Protein AF-A0A7J9WXC5-F1 (afdb_monomer)

Nearest PDB structures (foldseek):
  3pp9-assembly1_A-2  TM=7.646E-01  e=4.509E+00  Bacillus anthracis str. Ames
  6r76-assembly1_B  TM=5.449E-01  e=4.269E+00  Thermococcus litoralis DSM 5473
  6r76-assembly2_D  TM=5.448E-01  e=4.269E+00  Thermococcus litoralis DSM 5473
  6uyg-assembly1_A  TM=2.222E-01  e=4.546E-01  Homo sapiens

Structure (mmCIF, N/CA/C/O backbone):
data_AF-A0A7J9WXC5-F1
#
_entry.id   AF-A0A7J9WXC5-F1
#
loop_
_atom_site.group_PDB
_atom_site.id
_atom_site.type_symbol
_atom_site.label_atom_id
_atom_site.label_alt_id
_atom_site.label_comp_id
_atom_site.label_asym_id
_atom_site.label_entity_id
_atom_site.label_seq_id
_atom_site.pdbx_PDB_ins_code
_atom_site.Cartn_x
_atom_site.Cartn_y
_atom_site.Cartn_z
_atom_site.occupancy
_atom_site.B_iso_or_equiv
_atom_site.auth_seq_id
_atom_site.auth_comp_id
_atom_site.auth_asym_id
_atom_site.auth_atom_id
_atom_site.pdbx_PDB_model_num
ATOM 1 N N . MET A 1 1 ? -84.359 -23.815 37.872 1.00 44.78 1 MET A N 1
ATOM 2 C CA . MET A 1 1 ? -83.655 -24.883 37.128 1.00 44.78 1 MET A CA 1
ATOM 3 C C . MET A 1 1 ? -82.267 -24.373 36.779 1.00 44.78 1 MET A C 1
ATOM 5 O O . MET A 1 1 ? -82.143 -23.225 36.381 1.00 44.78 1 MET A O 1
ATOM 9 N N . ARG A 1 2 ? -81.247 -25.189 37.061 1.00 51.38 2 ARG A N 1
ATOM 10 C CA . ARG A 1 2 ? -79.818 -24.934 36.815 1.00 51.38 2 ARG A CA 1
ATOM 11 C C . ARG A 1 2 ? -79.493 -25.130 35.327 1.00 51.38 2 ARG A C 1
ATOM 13 O O . ARG A 1 2 ? -80.099 -26.017 34.745 1.00 51.38 2 ARG A O 1
ATOM 20 N N . LEU A 1 3 ? -78.536 -24.366 34.791 1.00 48.44 3 LEU A N 1
ATOM 21 C CA . LEU A 1 3 ? -77.554 -24.676 33.720 1.00 48.44 3 LEU A CA 1
ATOM 22 C C . LEU A 1 3 ? -76.942 -23.305 33.332 1.00 48.44 3 LEU A C 1
ATOM 24 O O . LEU A 1 3 ? -77.674 -22.444 32.873 1.00 48.44 3 LEU A O 1
ATOM 28 N N . GLY A 1 4 ? -75.687 -22.931 33.587 1.00 46.97 4 GLY A N 1
ATOM 29 C CA . GLY A 1 4 ? -74.451 -23.704 33.632 1.00 46.97 4 GLY A CA 1
ATOM 30 C C . GLY A 1 4 ? -73.792 -23.670 32.251 1.00 46.97 4 GLY A C 1
ATOM 31 O O . GLY A 1 4 ? -73.907 -24.653 31.532 1.00 46.97 4 GLY A O 1
ATOM 32 N N . LEU A 1 5 ? -73.152 -22.555 31.866 1.00 60.72 5 LEU A N 1
ATOM 33 C CA . LEU A 1 5 ? -72.358 -22.472 30.633 1.00 60.72 5 LEU A CA 1
ATOM 34 C C . LEU A 1 5 ? -70.881 -22.291 30.992 1.00 60.72 5 LEU A C 1
ATOM 36 O O . LEU A 1 5 ? -70.499 -21.336 31.666 1.00 60.72 5 LEU A O 1
ATOM 40 N N . ALA A 1 6 ? -70.098 -23.288 30.596 1.00 59.41 6 ALA A N 1
ATOM 41 C CA . ALA A 1 6 ? -68.699 -23.463 30.926 1.00 59.41 6 ALA A CA 1
ATOM 42 C C . ALA A 1 6 ? -67.793 -22.600 30.039 1.00 59.41 6 ALA A C 1
A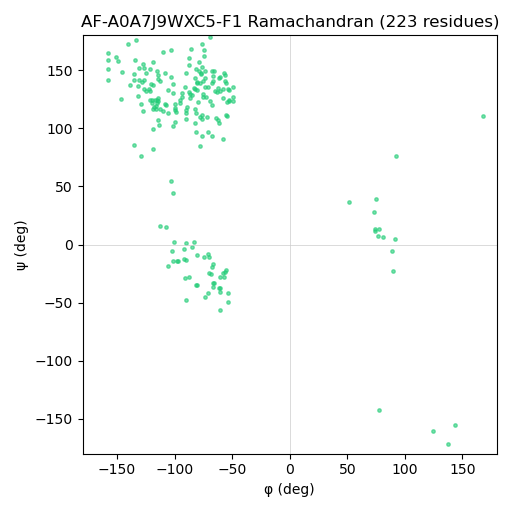TOM 44 O O . ALA A 1 6 ? -67.978 -22.507 28.828 1.00 59.41 6 ALA A O 1
ATOM 45 N N . ILE A 1 7 ? -66.787 -22.013 30.682 1.00 61.62 7 ILE A N 1
ATOM 46 C CA . ILE A 1 7 ? -65.633 -21.355 30.076 1.00 61.62 7 ILE A CA 1
ATOM 47 C C . ILE A 1 7 ? -64.690 -22.448 29.563 1.00 61.62 7 ILE A C 1
ATOM 49 O O . ILE A 1 7 ? -64.325 -23.350 30.316 1.00 61.62 7 ILE A O 1
ATOM 53 N N . THR A 1 8 ? -64.265 -22.364 28.304 1.00 69.56 8 THR A N 1
ATOM 54 C CA . THR A 1 8 ? -63.177 -23.192 27.767 1.00 69.56 8 THR A CA 1
ATOM 55 C C . THR A 1 8 ? -62.049 -22.268 27.322 1.00 69.56 8 THR A C 1
ATOM 57 O O . THR A 1 8 ? -62.115 -21.657 26.260 1.00 69.56 8 THR A O 1
ATOM 60 N N . LEU A 1 9 ? -61.032 -22.130 28.177 1.00 66.50 9 LEU A N 1
ATOM 61 C CA . LEU A 1 9 ? -59.745 -21.527 27.833 1.00 66.50 9 LEU A CA 1
ATOM 62 C C . LEU A 1 9 ? -58.890 -22.598 27.139 1.00 66.50 9 LEU A C 1
ATOM 64 O O . LEU A 1 9 ? -58.543 -23.601 27.760 1.00 66.50 9 LEU A O 1
ATOM 68 N N . LEU A 1 10 ? -58.544 -22.383 25.869 1.00 68.00 10 LEU A N 1
ATOM 69 C CA . LEU A 1 10 ? -57.487 -23.128 25.183 1.00 68.00 10 LEU A CA 1
ATOM 70 C C . LEU A 1 10 ? -56.161 -22.384 25.399 1.00 68.00 10 LEU A C 1
ATOM 72 O O . LEU A 1 10 ? -55.983 -21.282 24.888 1.00 68.00 10 LEU A O 1
ATOM 76 N N . VAL A 1 11 ? -55.232 -22.984 26.144 1.00 64.12 11 VAL A N 1
ATOM 77 C CA . VAL A 1 11 ? -53.835 -22.532 26.236 1.00 64.12 11 VAL A CA 1
ATOM 78 C C . VAL A 1 11 ? -53.012 -23.419 25.305 1.00 64.12 11 VAL A C 1
ATOM 80 O O . VAL A 1 11 ? -52.781 -24.589 25.600 1.00 64.12 11 VAL A O 1
ATOM 83 N N . LEU A 1 12 ? -52.607 -22.879 24.155 1.00 64.12 12 LEU A N 1
ATOM 84 C CA . LEU A 1 12 ? -51.653 -23.520 23.251 1.00 64.12 12 LEU A CA 1
ATOM 85 C C . LEU A 1 12 ? -50.237 -23.252 23.777 1.00 64.12 12 LEU A C 1
ATOM 87 O O . LEU A 1 12 ? -49.666 -22.193 23.534 1.00 64.12 12 LEU A O 1
ATOM 91 N N . ALA A 1 13 ? -49.682 -24.208 24.522 1.00 61.28 13 ALA A N 1
ATOM 92 C CA . ALA A 1 13 ? -48.260 -24.242 24.847 1.00 61.28 13 ALA A CA 1
ATOM 93 C C . ALA A 1 13 ? -47.487 -24.727 23.610 1.00 61.28 13 ALA A C 1
ATOM 95 O O . ALA A 1 13 ? -47.367 -25.926 23.366 1.00 61.28 13 ALA A O 1
ATOM 96 N N . GLY A 1 14 ? -47.015 -23.787 22.790 1.00 61.69 14 GLY A N 1
ATOM 97 C CA . GLY A 1 14 ? -46.059 -24.073 21.726 1.00 61.69 14 GLY A CA 1
ATOM 98 C C . GLY A 1 14 ? -44.663 -24.217 22.322 1.00 61.69 14 GLY A C 1
ATOM 99 O O . GLY A 1 14 ? -44.086 -23.231 22.773 1.00 61.69 14 GLY A O 1
ATOM 100 N N . CYS A 1 15 ? -44.118 -25.433 22.332 1.00 65.19 15 CYS A N 1
ATOM 101 C CA . CYS A 1 15 ? -42.695 -25.659 22.566 1.00 65.19 15 CYS A CA 1
ATOM 102 C C . CYS A 1 15 ? -41.922 -25.086 21.372 1.00 65.19 15 CYS A C 1
ATOM 104 O O . CYS A 1 15 ? -41.773 -25.749 20.347 1.00 65.19 15 CYS A O 1
ATOM 106 N N . GLY A 1 16 ? -41.485 -23.832 21.486 1.00 54.16 16 GLY A N 1
ATOM 107 C CA . GLY A 1 16 ? -40.487 -23.270 20.589 1.00 54.16 16 GLY A CA 1
ATOM 108 C C . GLY A 1 16 ? -39.191 -24.039 20.792 1.00 54.16 16 GLY A C 1
ATOM 109 O O . GLY A 1 16 ? -38.577 -23.945 21.849 1.00 54.16 16 GLY A O 1
ATOM 110 N N . VAL A 1 17 ? -38.817 -24.847 19.804 1.00 61.91 17 VAL A N 1
ATOM 111 C CA . VAL A 1 17 ? -37.456 -25.364 19.688 1.00 61.91 17 VAL A CA 1
ATOM 112 C C . VAL A 1 17 ? -36.573 -24.137 19.496 1.00 61.91 17 VAL A C 1
ATOM 114 O O . VAL A 1 17 ? -36.654 -23.481 18.459 1.00 61.91 17 VAL A O 1
ATOM 117 N N . GLU A 1 18 ? -35.808 -23.780 20.528 1.00 61.84 18 GLU A N 1
ATOM 118 C CA . GLU A 1 18 ? -34.751 -22.779 20.415 1.00 61.84 18 GLU A CA 1
ATOM 119 C C . GLU A 1 18 ? -33.850 -23.197 19.246 1.00 61.84 18 GLU A C 1
ATOM 121 O O . GLU A 1 18 ? -33.387 -24.343 19.230 1.00 61.84 18 GLU A O 1
ATOM 126 N N . PRO A 1 19 ? -33.634 -22.336 18.234 1.00 56.12 19 PRO A N 1
ATOM 127 C CA . PRO A 1 19 ? -32.649 -22.618 17.211 1.00 56.12 19 PRO A CA 1
ATOM 128 C C . PRO A 1 19 ? -31.305 -22.707 17.926 1.00 56.12 19 PRO A C 1
ATOM 130 O O . PRO A 1 19 ? -30.754 -21.702 18.369 1.00 56.12 19 PRO A O 1
ATOM 133 N N . SER A 1 20 ? -30.817 -23.933 18.101 1.00 54.19 20 SER A N 1
ATOM 134 C CA . SER A 1 20 ? -29.479 -24.196 18.599 1.00 54.19 20 SER A CA 1
ATOM 135 C C . SER A 1 20 ? -28.521 -23.440 17.693 1.00 54.19 20 SER A C 1
ATOM 137 O O . SER A 1 20 ? -28.401 -23.772 16.509 1.00 54.19 20 SER A O 1
ATOM 139 N N . SER A 1 21 ? -27.909 -22.392 18.243 1.00 56.94 21 SER A N 1
ATOM 140 C CA . SER A 1 21 ? -26.838 -21.656 17.588 1.00 56.94 21 SER A CA 1
ATOM 141 C C . SER A 1 21 ? -25.824 -22.692 17.094 1.00 56.94 21 SER A C 1
ATOM 143 O O . SER A 1 21 ? -25.424 -23.538 17.902 1.00 56.94 21 SER A O 1
ATOM 145 N N . PRO A 1 22 ? -25.495 -22.738 15.792 1.00 55.72 22 PRO A N 1
ATOM 146 C CA . PRO A 1 22 ? -24.609 -23.764 15.265 1.00 55.72 22 PRO A CA 1
ATOM 147 C C . PRO A 1 22 ? -23.303 -23.744 16.060 1.00 55.72 22 PRO A C 1
ATOM 149 O O . PRO A 1 22 ? -22.655 -22.703 16.164 1.00 55.72 22 PRO A O 1
ATOM 152 N N . GLU A 1 23 ? -22.947 -24.885 16.656 1.00 46.41 23 GLU A N 1
ATOM 153 C CA . GLU A 1 23 ? -21.656 -25.045 17.321 1.00 46.41 23 GLU A CA 1
ATOM 154 C C . GLU A 1 23 ? -20.544 -24.667 16.326 1.00 46.41 23 GLU A C 1
ATOM 156 O O . GLU A 1 23 ? -20.608 -25.097 15.164 1.00 46.41 23 GLU A O 1
ATOM 161 N N . PRO A 1 24 ? -19.541 -23.863 16.734 1.00 48.56 24 PRO A N 1
ATOM 162 C CA . PRO A 1 24 ? -18.413 -23.535 15.878 1.00 48.56 24 PRO A CA 1
ATOM 163 C C .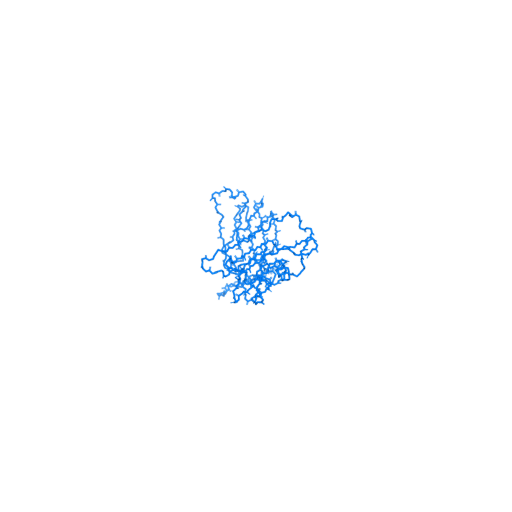 PRO A 1 24 ? -17.763 -24.835 15.411 1.00 48.56 24 PRO A C 1
ATOM 165 O O . PRO A 1 24 ? -17.195 -25.582 16.207 1.00 48.56 24 PRO A O 1
ATOM 168 N N . ARG A 1 25 ? -17.874 -25.137 14.114 1.00 50.41 25 ARG A N 1
ATOM 169 C CA . ARG A 1 25 ? -17.084 -26.212 13.517 1.00 50.41 25 ARG A CA 1
ATOM 170 C C . ARG A 1 25 ? -15.621 -25.858 13.752 1.00 50.41 25 ARG A C 1
ATOM 172 O O . ARG A 1 25 ? -15.206 -24.769 13.364 1.00 50.41 25 ARG A O 1
ATOM 179 N N . GLU A 1 26 ? -14.855 -26.773 14.342 1.00 50.53 26 GLU A N 1
ATOM 180 C CA . GLU A 1 26 ? -13.395 -26.749 14.246 1.00 50.53 26 GLU A CA 1
ATOM 181 C C . GLU A 1 26 ? -13.028 -26.805 12.756 1.00 50.53 26 GLU A C 1
ATOM 183 O O . GLU A 1 26 ? -12.962 -27.855 12.122 1.00 50.53 26 GLU A O 1
ATOM 188 N N . GLY A 1 27 ? -12.893 -25.626 12.170 1.00 56.97 27 GLY A N 1
ATOM 189 C CA . GLY A 1 27 ? -12.555 -25.368 10.788 1.00 56.97 27 GLY A CA 1
ATOM 190 C C . GLY A 1 27 ? -11.721 -24.101 10.772 1.00 56.97 27 GLY A C 1
ATOM 191 O O . GLY A 1 27 ? -11.870 -23.243 11.644 1.00 56.97 27 GLY A O 1
ATOM 192 N N . ARG A 1 28 ? -10.792 -24.002 9.819 1.00 57.78 28 ARG A N 1
ATOM 193 C CA . ARG A 1 28 ? -10.035 -22.764 9.611 1.00 57.78 28 ARG A CA 1
ATOM 194 C C . ARG A 1 28 ? -11.016 -21.582 9.548 1.00 57.78 28 ARG A C 1
ATOM 196 O O . ARG A 1 28 ? -12.043 -21.732 8.881 1.00 57.78 28 ARG A O 1
ATOM 203 N N . PRO A 1 29 ? -10.721 -20.453 10.219 1.00 65.94 29 PRO A N 1
ATOM 204 C CA . PRO A 1 29 ? -11.500 -19.235 10.055 1.00 65.94 29 PRO A CA 1
ATOM 205 C C . PRO A 1 29 ? -11.668 -18.954 8.562 1.00 65.94 29 PRO A C 1
ATOM 207 O O . PRO A 1 29 ? -10.686 -18.979 7.818 1.00 65.94 29 PRO A O 1
ATOM 210 N N . VAL A 1 30 ? -12.910 -18.770 8.121 1.00 80.00 30 VAL A N 1
ATOM 211 C CA . VAL A 1 30 ? -13.184 -18.273 6.772 1.00 80.00 30 VAL A CA 1
ATOM 212 C C . VAL A 1 30 ? -12.725 -16.822 6.763 1.00 80.00 30 VAL A C 1
ATOM 214 O O . VAL A 1 30 ? -13.147 -16.057 7.631 1.00 80.00 30 VAL A O 1
ATOM 217 N N . ALA A 1 31 ? -11.820 -16.481 5.848 1.00 88.06 31 ALA A N 1
ATOM 218 C CA . ALA A 1 31 ? -11.338 -15.117 5.714 1.00 88.06 31 ALA A CA 1
ATOM 219 C C . ALA A 1 31 ? -12.511 -14.195 5.345 1.00 88.06 31 ALA A C 1
ATOM 221 O O . ALA A 1 31 ? -13.357 -14.553 4.522 1.00 88.06 31 ALA A O 1
ATOM 222 N N . ALA A 1 32 ? -12.602 -13.045 6.010 1.00 93.50 32 ALA A N 1
ATOM 223 C CA . ALA A 1 32 ? -13.602 -12.031 5.690 1.00 93.50 32 ALA A CA 1
ATOM 224 C C . ALA A 1 32 ? -13.162 -11.218 4.454 1.00 93.50 32 ALA A C 1
ATOM 226 O O . ALA A 1 32 ? -11.966 -11.156 4.185 1.00 93.50 32 ALA A O 1
ATOM 227 N N . PRO A 1 33 ? -14.085 -10.577 3.716 1.00 95.06 33 PRO A N 1
ATOM 228 C CA . PRO A 1 33 ? -13.737 -9.781 2.531 1.00 95.06 33 PRO A CA 1
ATOM 229 C C . PRO A 1 33 ? -13.212 -8.366 2.846 1.00 95.06 33 PRO A C 1
ATOM 231 O O . PRO A 1 33 ? -12.775 -7.662 1.941 1.00 95.06 33 PRO A O 1
ATOM 234 N N . PHE A 1 34 ? -13.286 -7.929 4.106 1.00 97.06 34 PHE A N 1
ATOM 235 C CA . PHE A 1 34 ? -12.795 -6.628 4.566 1.00 97.06 34 PHE A CA 1
ATOM 236 C C . PHE A 1 34 ? -12.363 -6.693 6.034 1.00 97.06 34 PHE A C 1
ATOM 238 O O . PHE A 1 34 ? -12.751 -7.605 6.772 1.00 97.06 34 PHE A O 1
ATOM 245 N N . VAL A 1 35 ? -11.558 -5.716 6.454 1.00 97.69 35 VAL A N 1
ATOM 246 C CA . VAL A 1 35 ? -11.121 -5.521 7.838 1.00 97.69 35 VAL A CA 1
ATOM 247 C C . VAL A 1 35 ? -12.114 -4.616 8.566 1.00 97.69 35 VAL A C 1
ATOM 249 O O . VAL A 1 35 ? -12.227 -3.444 8.235 1.00 97.69 35 VAL A O 1
ATOM 252 N N . GLU A 1 36 ? -12.795 -5.123 9.589 1.00 98.06 36 GLU A N 1
ATOM 253 C CA . GLU A 1 36 ? -13.700 -4.335 10.430 1.00 98.06 36 GLU A CA 1
ATOM 254 C C . GLU A 1 36 ? -12.996 -3.905 11.729 1.00 98.06 36 GLU A C 1
ATOM 256 O O . GLU A 1 36 ? -12.641 -4.740 12.578 1.00 98.06 36 GLU A O 1
ATOM 261 N N . ILE A 1 37 ? -12.795 -2.592 11.884 1.00 97.75 37 ILE A N 1
ATOM 262 C CA . ILE A 1 37 ? -12.098 -1.980 13.023 1.00 97.75 37 ILE A CA 1
ATOM 263 C C . ILE A 1 37 ? -12.994 -0.937 13.685 1.00 97.75 37 ILE A C 1
ATOM 265 O O . ILE A 1 37 ? -13.513 -0.040 13.033 1.00 97.75 37 ILE A O 1
ATOM 269 N N . VAL A 1 38 ? -13.105 -0.994 15.011 1.00 98.25 38 VAL A N 1
ATOM 270 C CA . VAL A 1 38 ? -13.737 0.063 15.807 1.00 98.25 38 VAL A CA 1
ATOM 271 C C . VAL A 1 38 ? -12.707 0.678 16.745 1.00 98.25 38 VAL A C 1
ATOM 273 O O . VAL A 1 38 ? -12.122 -0.031 17.571 1.00 98.25 38 VAL A O 1
ATOM 276 N N . CYS A 1 39 ? -12.527 1.994 16.664 1.00 97.81 39 CYS A N 1
ATOM 277 C CA . CYS A 1 39 ? -11.833 2.768 17.687 1.00 97.81 39 CYS A CA 1
ATOM 278 C C . CYS A 1 39 ? -12.854 3.217 18.726 1.00 97.81 39 CYS A C 1
ATOM 280 O O . CYS A 1 39 ? -13.821 3.902 18.398 1.00 97.81 39 CYS A O 1
ATOM 282 N N . THR A 1 40 ? -12.690 2.790 19.975 1.00 97.12 40 THR A N 1
ATOM 283 C CA . THR A 1 40 ? -13.621 3.145 21.052 1.00 97.12 40 THR A CA 1
ATOM 284 C C . THR A 1 40 ? -13.431 4.595 21.500 1.00 97.12 40 THR A C 1
ATOM 286 O O . THR A 1 40 ? -12.414 5.217 21.207 1.00 97.12 40 THR A O 1
ATOM 289 N N . GLU A 1 41 ? -14.379 5.108 22.288 1.00 95.56 41 GLU A N 1
ATOM 290 C CA . GLU A 1 41 ? -14.291 6.427 22.942 1.00 95.56 41 GLU A CA 1
ATOM 291 C C . GLU A 1 41 ? -13.036 6.588 23.822 1.00 95.56 41 GLU A C 1
ATOM 293 O O . GLU A 1 41 ? -12.568 7.696 24.052 1.00 95.56 41 GLU A O 1
ATOM 298 N N . GLU A 1 42 ? -12.456 5.483 24.299 1.00 91.00 42 GLU A N 1
ATOM 299 C CA . GLU A 1 42 ? -11.221 5.477 25.096 1.00 91.00 42 GLU A CA 1
ATOM 300 C C . GLU A 1 42 ? -9.950 5.360 24.229 1.00 91.00 42 GLU A C 1
ATOM 302 O O . GLU A 1 42 ? -8.831 5.287 24.749 1.00 91.00 42 GLU A O 1
ATOM 307 N N . GLY A 1 43 ? -10.106 5.313 22.903 1.00 89.69 43 GLY A N 1
ATOM 308 C CA . GLY A 1 43 ? -9.022 5.099 21.950 1.00 89.69 43 GLY A CA 1
ATOM 309 C C . GLY A 1 43 ? -8.554 3.649 21.842 1.00 89.69 43 GLY A C 1
ATOM 310 O O . GLY A 1 43 ? -7.481 3.389 21.300 1.00 89.69 43 GLY A O 1
ATOM 311 N N . GLU A 1 44 ? -9.312 2.687 22.374 1.00 94.25 44 GLU A N 1
ATOM 312 C CA . GLU A 1 44 ? -8.976 1.270 22.245 1.00 94.25 44 GLU A CA 1
ATOM 313 C C . GLU A 1 44 ? -9.370 0.737 20.869 1.00 94.25 44 GLU A C 1
ATOM 315 O O . GLU A 1 44 ? -10.361 1.155 20.278 1.00 94.25 44 GLU A O 1
ATOM 320 N N . THR A 1 45 ? -8.623 -0.247 20.377 1.00 97.25 45 THR A N 1
ATOM 321 C CA . THR A 1 45 ? -8.953 -0.943 19.127 1.00 97.25 45 THR A CA 1
ATOM 322 C C . THR A 1 45 ? -9.822 -2.157 19.414 1.00 97.25 45 THR A C 1
ATOM 324 O O . THR A 1 45 ? -9.509 -2.950 20.305 1.00 97.25 45 THR A O 1
ATOM 327 N N . ARG A 1 46 ? -10.874 -2.351 18.620 1.00 97.31 46 ARG A N 1
ATOM 328 C CA . ARG A 1 46 ? -11.582 -3.627 18.485 1.00 97.31 46 ARG A CA 1
ATOM 329 C C . ARG A 1 46 ? -11.492 -4.080 17.037 1.00 97.31 46 ARG A C 1
ATOM 331 O O . ARG A 1 46 ? -11.923 -3.357 16.150 1.00 97.31 46 ARG A O 1
ATOM 338 N N . LEU A 1 47 ? -10.927 -5.264 16.829 1.00 96.88 47 LEU A N 1
ATOM 339 C CA . LEU A 1 47 ? -10.778 -5.889 15.518 1.00 96.88 47 LEU A CA 1
ATOM 340 C C . LEU A 1 47 ? -11.718 -7.094 15.439 1.00 96.88 47 LEU A C 1
ATOM 342 O O . LEU A 1 47 ? -11.546 -8.050 16.200 1.00 96.88 47 LEU A O 1
ATOM 346 N N . TRP A 1 48 ? -12.709 -7.045 14.551 1.00 95.25 48 TRP A N 1
ATOM 347 C CA . TRP A 1 48 ? -13.727 -8.099 14.439 1.00 95.25 48 TRP A CA 1
ATOM 348 C C . TRP A 1 48 ? -13.351 -9.194 13.443 1.00 95.25 48 TRP A C 1
ATOM 350 O O . TRP A 1 48 ? -13.706 -10.357 13.635 1.00 95.25 48 TRP A O 1
ATOM 360 N N . THR A 1 49 ? -12.573 -8.845 12.421 1.00 95.56 49 THR A N 1
ATOM 361 C CA . THR A 1 49 ? -12.145 -9.741 11.340 1.00 95.56 49 THR A CA 1
ATOM 362 C C . THR A 1 49 ? -10.615 -9.868 11.336 1.00 95.56 49 THR A C 1
ATOM 364 O O . THR A 1 49 ? -9.925 -9.175 10.591 1.00 95.56 49 THR A O 1
ATOM 367 N N . PRO A 1 50 ? -10.035 -10.736 12.183 1.00 95.56 50 PRO A N 1
ATOM 368 C CA . PRO A 1 50 ? -8.581 -10.856 12.310 1.00 95.56 50 PRO A CA 1
ATOM 369 C C . PRO A 1 50 ? -7.906 -11.585 11.137 1.00 95.56 50 PRO A C 1
ATOM 371 O O . PRO A 1 50 ? -6.681 -11.587 11.062 1.00 95.56 50 PRO A O 1
ATOM 374 N N . VAL A 1 51 ? -8.675 -12.220 10.244 1.00 97.38 51 VAL A N 1
ATOM 375 C CA . VAL A 1 51 ? -8.180 -12.862 9.016 1.00 97.38 51 VAL A CA 1
ATOM 376 C C . VAL A 1 51 ? -9.022 -12.363 7.845 1.00 97.38 51 VAL A C 1
ATOM 378 O O . VAL A 1 51 ? -10.243 -12.545 7.858 1.00 97.38 51 VAL A O 1
ATOM 381 N N . VAL A 1 52 ? -8.385 -11.741 6.856 1.00 97.81 52 VAL A N 1
ATOM 382 C CA . VAL A 1 52 ? -9.057 -11.067 5.735 1.00 97.81 52 VAL A CA 1
ATOM 383 C C . VAL A 1 52 ? -8.426 -11.481 4.415 1.00 97.81 52 VAL A C 1
ATOM 385 O O . VAL A 1 52 ? -7.205 -11.581 4.310 1.00 97.81 52 VAL A O 1
ATOM 388 N N . GLU A 1 53 ? -9.269 -11.752 3.428 1.00 97.88 53 GLU A N 1
ATOM 389 C CA . GLU A 1 53 ? -8.860 -12.034 2.059 1.00 97.88 53 GLU A CA 1
ATOM 390 C C . GLU A 1 53 ? -8.716 -10.721 1.298 1.00 97.88 53 GLU A C 1
ATOM 392 O O . GLU A 1 53 ? -9.597 -9.863 1.350 1.00 97.88 53 GLU A O 1
ATOM 397 N N . VAL A 1 54 ? -7.574 -10.549 0.642 1.00 98.00 54 VAL A N 1
ATOM 398 C CA . VAL A 1 54 ? -7.294 -9.354 -0.156 1.00 98.00 54 VAL A CA 1
ATOM 399 C C . VAL A 1 54 ? -8.050 -9.414 -1.485 1.00 98.00 54 VAL A C 1
ATOM 401 O O . VAL A 1 54 ? -8.335 -10.498 -1.987 1.00 98.00 54 VAL A O 1
ATOM 404 N N . GLN A 1 55 ? -8.359 -8.255 -2.061 1.00 97.94 55 GLN A N 1
ATOM 405 C CA . GLN A 1 55 ? -9.067 -8.129 -3.337 1.00 97.94 55 GLN A CA 1
ATOM 406 C C . GLN A 1 55 ? -8.125 -7.607 -4.440 1.00 97.94 55 GLN A C 1
ATOM 408 O O . GLN A 1 55 ? -7.030 -7.123 -4.133 1.00 97.94 55 GLN A O 1
ATOM 413 N N . PRO A 1 56 ? -8.508 -7.693 -5.731 1.00 98.00 56 PRO A N 1
ATOM 414 C CA . PRO A 1 56 ? -7.684 -7.204 -6.840 1.00 98.00 56 PRO A CA 1
ATOM 415 C C . PRO A 1 56 ? -7.319 -5.717 -6.776 1.00 98.00 56 PRO A C 1
ATOM 417 O O . PRO A 1 56 ? -6.318 -5.327 -7.371 1.00 98.00 56 PRO A O 1
ATOM 420 N N . ASP A 1 57 ? -8.112 -4.897 -6.090 1.00 97.81 57 ASP A N 1
ATOM 421 C CA . ASP A 1 57 ? -7.915 -3.454 -5.909 1.00 97.81 57 ASP A CA 1
ATOM 422 C C . ASP A 1 57 ? -7.245 -3.091 -4.572 1.00 97.81 57 ASP A C 1
ATOM 424 O O . ASP A 1 57 ? -6.728 -1.984 -4.423 1.00 97.81 57 ASP A O 1
ATOM 428 N N . GLY A 1 58 ? -7.180 -4.028 -3.619 1.00 97.75 58 GLY A N 1
ATOM 429 C CA . GLY A 1 58 ? -6.458 -3.865 -2.362 1.00 97.75 58 GLY A CA 1
ATOM 430 C C . GLY A 1 58 ? -7.131 -4.519 -1.160 1.00 97.75 58 GLY A C 1
ATOM 431 O O . GLY A 1 58 ? -7.884 -5.490 -1.260 1.00 97.75 58 GLY A O 1
ATOM 432 N N . VAL A 1 59 ? -6.825 -3.991 0.022 1.00 98.00 59 VAL A N 1
ATOM 433 C CA . VAL A 1 59 ? -7.410 -4.418 1.295 1.00 98.00 59 VAL A CA 1
ATOM 434 C C . VAL A 1 59 ? -8.514 -3.448 1.671 1.00 98.00 59 VAL A C 1
ATOM 436 O O . VAL A 1 59 ? -8.251 -2.279 1.942 1.00 98.00 59 VAL A O 1
ATOM 439 N N . HIS A 1 60 ? -9.743 -3.952 1.711 1.00 98.25 60 HIS A N 1
ATOM 440 C CA . HIS A 1 60 ? -10.921 -3.163 2.055 1.00 98.25 60 HIS A CA 1
ATOM 441 C C . HIS A 1 60 ? -11.046 -3.054 3.570 1.00 98.25 60 HIS A C 1
ATOM 443 O O . HIS A 1 60 ? -10.917 -4.053 4.284 1.00 98.25 60 HIS A O 1
ATOM 449 N N . LEU A 1 61 ? -11.303 -1.851 4.065 1.00 98.25 61 LEU A N 1
ATOM 450 C CA . LEU A 1 61 ? -11.427 -1.531 5.481 1.00 98.25 61 LEU A CA 1
ATOM 451 C C . LEU A 1 61 ? -12.805 -0.911 5.739 1.00 98.25 61 LEU A C 1
ATOM 453 O O . LEU A 1 61 ? -13.215 -0.004 5.024 1.00 98.25 61 LEU A O 1
ATOM 457 N N . ASP A 1 62 ? -13.482 -1.365 6.790 1.00 98.31 62 ASP A N 1
ATOM 458 C CA . ASP A 1 62 ? -14.652 -0.711 7.380 1.00 98.31 62 ASP A CA 1
ATOM 459 C C . ASP A 1 62 ? -14.264 -0.248 8.784 1.00 98.31 62 ASP A C 1
ATOM 461 O O . ASP A 1 62 ? -14.045 -1.051 9.699 1.00 98.31 62 ASP A O 1
ATOM 465 N N . ILE A 1 63 ? -14.092 1.061 8.931 1.00 98.12 63 ILE A N 1
ATOM 466 C CA . ILE A 1 63 ? -13.529 1.675 10.126 1.00 98.12 63 ILE A CA 1
ATOM 467 C C . ILE A 1 63 ? -14.595 2.529 10.792 1.00 98.12 63 ILE A C 1
ATOM 469 O O . ILE A 1 63 ? -15.128 3.456 10.192 1.00 98.12 63 ILE A O 1
ATOM 473 N N . GLU A 1 64 ? -14.852 2.288 12.073 1.00 98.44 64 GLU A N 1
ATOM 474 C CA . GLU A 1 64 ? -15.677 3.160 12.899 1.00 98.44 64 GLU A CA 1
ATOM 475 C C . GLU A 1 64 ? -14.830 3.814 13.993 1.00 98.44 64 GLU A C 1
ATOM 477 O O . GLU A 1 64 ? -14.495 3.205 15.012 1.00 98.44 64 GLU A O 1
ATOM 482 N N . ASN A 1 65 ? -14.489 5.081 13.794 1.00 98.38 65 ASN A N 1
ATOM 483 C CA . ASN A 1 65 ? -13.773 5.881 14.768 1.00 98.38 65 ASN A CA 1
ATOM 484 C C . ASN A 1 65 ? -14.749 6.611 15.701 1.00 98.38 65 ASN A C 1
ATOM 486 O O . ASN A 1 65 ? -15.396 7.582 15.311 1.00 98.38 65 ASN A O 1
ATOM 490 N N . ARG A 1 66 ? -14.824 6.163 16.958 1.00 98.38 66 ARG A N 1
ATOM 491 C CA . ARG A 1 66 ? -15.620 6.786 18.029 1.00 98.38 66 ARG A CA 1
ATOM 492 C C . ARG A 1 66 ? -14.763 7.504 19.070 1.00 98.38 66 ARG A C 1
ATOM 494 O O . ARG A 1 66 ? -15.260 7.795 20.151 1.00 98.38 66 ARG A O 1
ATOM 501 N N . ALA A 1 67 ? -13.486 7.765 18.789 1.00 96.88 67 ALA A N 1
ATOM 502 C CA . ALA A 1 67 ? -12.577 8.390 19.751 1.00 96.88 67 ALA A CA 1
ATOM 503 C C . ALA A 1 67 ? -12.888 9.880 20.015 1.00 96.88 67 ALA A C 1
ATOM 505 O O . ALA A 1 67 ? -12.300 10.472 20.915 1.00 96.88 67 ALA A O 1
ATOM 506 N N . GLY A 1 68 ? -13.802 10.493 19.250 1.00 97.25 68 GLY A N 1
ATOM 507 C CA . GLY A 1 68 ? -14.123 11.922 19.356 1.00 97.25 68 GLY A CA 1
ATOM 508 C C . GLY A 1 68 ? -13.045 12.845 18.774 1.00 97.25 68 GLY A C 1
ATOM 509 O O . GLY A 1 68 ? -13.056 14.048 19.033 1.00 97.25 68 GLY A O 1
ATOM 510 N N . GLU A 1 69 ? -12.082 12.285 18.036 1.00 97.06 69 GLU A N 1
ATOM 511 C CA . GLU A 1 69 ? -10.970 12.993 17.400 1.00 97.06 69 GLU A CA 1
ATOM 512 C C . GLU A 1 69 ? -10.387 12.177 16.227 1.00 97.06 69 GLU A C 1
ATOM 514 O O . GLU A 1 69 ? -10.638 10.965 16.140 1.00 97.06 69 GLU A O 1
ATOM 519 N N . PRO A 1 70 ? -9.576 12.800 15.347 1.00 97.75 70 PRO A N 1
ATOM 520 C CA . PRO A 1 70 ? -8.817 12.075 14.335 1.00 97.75 70 PRO A CA 1
ATOM 521 C C . PRO A 1 70 ? -7.911 11.000 14.942 1.00 97.75 70 PRO A C 1
ATOM 523 O O . PRO A 1 70 ? -7.295 11.182 16.000 1.00 97.75 70 PRO A O 1
ATOM 526 N N . THR A 1 71 ? -7.836 9.857 14.267 1.00 97.44 71 THR A N 1
ATOM 527 C CA . THR A 1 71 ? -7.117 8.675 14.742 1.00 97.44 71 THR A CA 1
ATOM 528 C C . THR A 1 71 ? -6.217 8.112 13.654 1.00 97.44 71 THR A C 1
ATOM 530 O O . THR A 1 71 ? -6.684 7.790 12.564 1.00 97.44 71 THR A O 1
ATOM 533 N N . SER A 1 72 ? -4.939 7.918 13.990 1.00 96.31 72 SER A N 1
ATOM 534 C CA . SER A 1 72 ? -3.995 7.192 13.139 1.00 96.31 72 SER A CA 1
ATOM 535 C C . SER A 1 72 ? -4.149 5.690 13.300 1.00 96.31 72 SER A C 1
ATOM 537 O O . SER A 1 72 ? -4.246 5.187 14.422 1.00 96.31 72 SER A O 1
ATOM 539 N N . PHE A 1 73 ? -4.067 4.950 12.200 1.00 94.44 73 PHE A N 1
ATOM 540 C CA . PHE A 1 73 ? -4.079 3.490 12.207 1.00 94.44 73 PHE A CA 1
ATOM 541 C C . PHE A 1 73 ? -2.669 2.948 12.035 1.00 94.44 73 PHE A C 1
ATOM 543 O O . PHE A 1 73 ? -2.110 2.863 10.937 1.00 94.44 73 PHE A O 1
ATOM 550 N N . PHE A 1 74 ? -2.090 2.523 13.157 1.00 92.12 74 PHE A N 1
ATOM 551 C CA . PHE A 1 74 ? -0.805 1.842 13.150 1.00 92.12 74 PHE A CA 1
ATOM 552 C C . PHE A 1 74 ? -0.891 0.583 12.279 1.00 92.12 74 PHE A C 1
ATOM 554 O O . PHE A 1 74 ? -1.820 -0.205 12.429 1.00 92.12 74 PHE A O 1
ATOM 561 N N . GLY A 1 75 ? 0.103 0.375 11.414 1.00 89.44 75 GLY A N 1
ATOM 562 C CA . GLY A 1 75 ? 0.206 -0.800 10.542 1.00 89.44 75 GLY A CA 1
ATOM 563 C C . GLY A 1 75 ? -0.471 -0.649 9.178 1.00 89.44 75 GLY A C 1
ATOM 564 O O . GLY A 1 75 ? -0.046 -1.329 8.252 1.00 89.44 75 GLY A O 1
ATOM 565 N N . LEU A 1 76 ? -1.448 0.255 9.044 1.00 91.94 76 LEU A N 1
ATOM 566 C CA . LEU A 1 76 ? -2.144 0.522 7.777 1.00 91.94 76 LEU A CA 1
ATOM 567 C C . LEU A 1 76 ? -1.721 1.848 7.131 1.00 91.94 76 LEU A C 1
ATOM 569 O O . LEU A 1 76 ? -1.905 2.017 5.934 1.00 91.94 76 LEU A O 1
ATOM 573 N N . GLY A 1 77 ? -1.115 2.760 7.903 1.00 89.56 77 GLY A N 1
ATOM 574 C CA . GLY A 1 77 ? -0.523 3.987 7.360 1.00 89.56 77 GLY A CA 1
ATOM 575 C C . GLY A 1 77 ? -1.546 5.033 6.916 1.00 89.56 77 GLY A C 1
ATOM 576 O O . GLY A 1 77 ? -1.246 5.816 6.024 1.00 89.56 77 GLY A O 1
ATOM 577 N N . LEU A 1 78 ? -2.729 5.041 7.531 1.00 94.94 78 LEU A N 1
ATOM 578 C CA . LEU A 1 78 ? -3.811 5.982 7.240 1.00 94.94 78 LEU A CA 1
ATOM 579 C C . LEU A 1 78 ? -4.301 6.666 8.522 1.00 94.94 78 LEU A C 1
ATOM 581 O O . LEU A 1 78 ? -4.190 6.102 9.617 1.00 94.94 78 LEU A O 1
ATOM 585 N N . ASP A 1 79 ? -4.883 7.847 8.361 1.00 96.38 79 ASP A N 1
ATOM 586 C CA . ASP A 1 79 ? -5.553 8.610 9.410 1.00 96.38 79 ASP A CA 1
ATOM 587 C C . ASP A 1 79 ? -7.024 8.781 9.017 1.00 96.38 79 ASP A C 1
ATOM 589 O O . ASP A 1 79 ? -7.311 9.077 7.858 1.00 96.38 79 ASP A O 1
ATOM 593 N N . VAL A 1 80 ? -7.954 8.613 9.961 1.00 97.25 80 VAL A N 1
ATOM 594 C CA . VAL A 1 80 ? -9.380 8.903 9.719 1.00 97.25 80 VAL A CA 1
ATOM 595 C C . VAL A 1 80 ? -9.923 9.889 10.741 1.00 97.25 80 VAL A C 1
ATOM 597 O O . VAL A 1 80 ? -9.516 9.892 11.909 1.00 97.25 80 VAL A O 1
ATOM 600 N N . ASP A 1 81 ? -10.874 10.707 10.302 1.00 98.12 81 ASP A N 1
ATOM 601 C CA . ASP A 1 81 ? -11.662 11.568 11.179 1.00 98.12 81 ASP A CA 1
ATOM 602 C C . ASP A 1 81 ? -12.624 10.746 12.060 1.00 98.12 81 ASP A C 1
ATOM 604 O O . ASP A 1 81 ? -12.658 9.517 12.028 1.00 98.12 81 ASP A O 1
ATOM 608 N N . GLU A 1 82 ? -13.382 11.413 12.929 1.00 97.50 82 GLU A N 1
ATOM 609 C CA . GLU A 1 82 ? -14.459 10.759 13.677 1.00 97.50 82 GLU A CA 1
ATOM 610 C C . GLU A 1 82 ? -15.594 10.327 12.733 1.00 97.50 82 GLU A C 1
ATOM 612 O O . GLU A 1 82 ? -16.026 11.092 11.868 1.00 97.50 82 GLU A O 1
ATOM 617 N N . GLY A 1 83 ? -16.142 9.131 12.958 1.00 98.19 83 GLY A N 1
ATOM 618 C CA . GLY A 1 83 ? -17.257 8.590 12.186 1.00 98.19 83 GLY A CA 1
ATOM 619 C C . GLY A 1 83 ? -16.949 7.235 11.564 1.00 98.19 83 GLY A C 1
ATOM 620 O O . GLY A 1 83 ? -16.072 6.505 12.023 1.00 98.19 83 GLY A O 1
ATOM 621 N N . ARG A 1 84 ? -17.727 6.869 10.542 1.00 98.25 84 ARG A N 1
ATOM 622 C CA . ARG A 1 84 ? -17.555 5.617 9.800 1.00 98.25 84 ARG A CA 1
ATOM 623 C C . ARG A 1 84 ? -16.941 5.893 8.432 1.00 98.25 84 ARG A C 1
ATOM 625 O O . ARG A 1 84 ? -17.419 6.783 7.732 1.00 98.25 84 ARG A O 1
ATOM 632 N N . HIS A 1 85 ? -15.933 5.109 8.076 1.00 98.31 85 HIS A N 1
ATOM 633 C CA . HIS A 1 85 ? -15.123 5.240 6.872 1.00 98.31 85 HIS A CA 1
ATOM 634 C C . HIS A 1 85 ? -15.013 3.888 6.169 1.00 98.31 85 HIS A C 1
ATOM 636 O O . HIS A 1 85 ? -14.879 2.854 6.824 1.00 98.31 85 HIS A O 1
ATOM 642 N N . GLU A 1 86 ? -15.051 3.919 4.843 1.00 98.00 86 GLU A N 1
ATOM 643 C CA . GLU A 1 86 ? -14.748 2.781 3.981 1.00 98.00 86 GLU A CA 1
ATOM 644 C C . GLU A 1 86 ? -13.509 3.162 3.174 1.00 98.00 86 GLU A C 1
ATOM 646 O O . GLU A 1 86 ? -13.532 4.166 2.465 1.00 98.00 86 GLU A O 1
ATOM 651 N N . GLU A 1 87 ? -12.429 2.400 3.322 1.00 97.31 87 GLU A N 1
ATOM 652 C CA . GLU A 1 87 ? -11.125 2.716 2.731 1.00 97.31 87 GLU A CA 1
ATOM 653 C C . GLU A 1 87 ? -10.559 1.492 2.009 1.00 97.31 87 GLU A C 1
ATOM 655 O O . GLU A 1 87 ? -10.812 0.351 2.406 1.00 97.31 87 GLU A O 1
ATOM 660 N N . VAL A 1 88 ? -9.740 1.722 0.983 1.00 97.38 88 VAL A N 1
ATOM 661 C CA . VAL A 1 88 ? -8.958 0.671 0.321 1.00 97.38 88 VAL A CA 1
ATOM 662 C C . VAL A 1 88 ? -7.482 1.010 0.459 1.00 97.38 88 VAL A C 1
ATOM 664 O O . VAL A 1 88 ? -7.045 2.093 0.080 1.00 97.38 88 VAL A O 1
ATOM 667 N N . VAL A 1 89 ? -6.700 0.081 1.009 1.00 96.50 89 VAL A N 1
ATOM 668 C CA . VAL A 1 89 ? -5.254 0.263 1.197 1.00 96.50 89 VAL A CA 1
ATOM 669 C C . VAL A 1 89 ? -4.444 -0.809 0.484 1.00 96.50 89 VAL A C 1
ATOM 671 O O . VAL A 1 89 ? -4.865 -1.955 0.337 1.00 96.50 89 VAL A O 1
ATOM 674 N N . THR A 1 90 ? -3.230 -0.453 0.079 1.00 95.56 90 THR A N 1
ATOM 675 C CA . THR A 1 90 ? -2.339 -1.290 -0.738 1.00 95.56 90 THR A CA 1
ATOM 676 C C . THR A 1 90 ? -1.243 -1.968 0.089 1.00 95.56 90 THR A C 1
ATOM 678 O O . THR A 1 90 ? -0.075 -2.006 -0.292 1.00 95.56 90 THR A O 1
ATOM 681 N N . VAL A 1 91 ? -1.605 -2.531 1.245 1.00 95.75 91 VAL A N 1
ATOM 682 C CA . VAL A 1 91 ? -0.652 -3.257 2.103 1.00 95.75 91 VAL A CA 1
ATOM 683 C C . VAL A 1 91 ? -0.441 -4.707 1.625 1.00 95.75 91 VAL A C 1
ATOM 685 O O . VAL A 1 91 ? -1.402 -5.348 1.185 1.00 95.75 91 VAL A O 1
ATOM 688 N N . PRO A 1 92 ? 0.785 -5.260 1.723 1.00 96.88 92 PRO A N 1
ATOM 689 C CA . PRO A 1 92 ? 1.070 -6.623 1.281 1.00 96.88 92 PRO A CA 1
ATOM 690 C C . PRO A 1 92 ? 0.335 -7.677 2.128 1.00 96.88 92 PRO A C 1
ATOM 692 O O . PRO A 1 92 ? 0.171 -7.488 3.341 1.00 96.88 92 PRO A O 1
ATOM 695 N N . PRO A 1 93 ? -0.023 -8.836 1.541 1.00 97.94 93 PRO A N 1
ATOM 696 C CA . PRO A 1 93 ? -0.488 -9.995 2.292 1.00 97.94 93 PRO A CA 1
ATOM 697 C C . PRO A 1 93 ? 0.537 -10.456 3.334 1.00 97.94 93 PRO A C 1
ATOM 699 O O . PRO A 1 93 ? 1.751 -10.379 3.131 1.00 97.94 93 PRO A O 1
ATOM 702 N N . GLY A 1 94 ? 0.053 -10.993 4.450 1.00 97.62 94 GLY A N 1
ATOM 703 C CA . GLY A 1 94 ? 0.884 -11.441 5.561 1.00 97.62 94 GLY A CA 1
ATOM 704 C C . GLY A 1 94 ? 0.328 -11.054 6.925 1.00 97.62 94 GLY A C 1
ATOM 705 O O . GLY A 1 94 ? -0.801 -10.589 7.072 1.00 97.62 94 GLY A O 1
ATOM 706 N N . LYS A 1 95 ? 1.137 -11.282 7.962 1.00 97.50 95 LYS A N 1
ATOM 707 C CA . LYS A 1 95 ? 0.772 -10.977 9.349 1.00 97.50 95 LYS A CA 1
ATOM 708 C C . LYS A 1 95 ? 1.263 -9.596 9.733 1.00 97.50 95 LYS A C 1
ATOM 710 O O . LYS A 1 95 ? 2.450 -9.304 9.607 1.00 97.50 95 LYS A O 1
ATOM 715 N N . MET A 1 96 ? 0.371 -8.795 10.293 1.00 97.31 96 MET A N 1
ATOM 716 C CA . MET A 1 96 ? 0.681 -7.466 10.793 1.00 97.31 96 MET A CA 1
ATOM 717 C C . MET A 1 96 ? -0.050 -7.167 12.096 1.00 97.31 96 MET A C 1
ATOM 719 O O . MET A 1 96 ? -0.868 -7.940 12.597 1.00 97.31 96 MET A O 1
ATOM 723 N N . LYS A 1 97 ? 0.314 -6.030 12.680 1.00 96.88 97 LYS A N 1
ATOM 724 C CA . LYS A 1 97 ? -0.258 -5.525 13.918 1.00 96.88 97 LYS A CA 1
ATOM 725 C C . LYS A 1 97 ? -0.980 -4.224 13.623 1.00 96.88 97 LYS A C 1
ATOM 727 O O . LYS A 1 97 ? -0.334 -3.295 13.148 1.00 96.88 97 LYS A O 1
ATOM 732 N N . VAL A 1 98 ? -2.257 -4.150 13.980 1.00 97.62 98 VAL A N 1
ATOM 733 C CA . VAL A 1 98 ? -3.077 -2.947 13.806 1.00 97.62 98 VAL A CA 1
ATOM 734 C C . VAL A 1 98 ? -3.491 -2.353 15.143 1.00 97.62 98 VAL A C 1
ATOM 736 O O . VAL A 1 98 ? -3.675 -3.079 16.126 1.00 97.62 98 VAL A O 1
ATOM 739 N N . ALA A 1 99 ? -3.593 -1.027 15.196 1.00 97.38 99 ALA A N 1
ATOM 740 C CA . ALA A 1 99 ? -4.150 -0.318 16.340 1.00 97.38 99 ALA A CA 1
ATOM 741 C C . ALA A 1 99 ? -4.656 1.074 15.951 1.00 97.38 99 ALA A C 1
ATOM 743 O O . ALA A 1 99 ? -3.980 1.789 15.216 1.00 97.38 99 ALA A O 1
ATOM 744 N N . CYS A 1 100 ? -5.782 1.469 16.530 1.00 97.62 100 CYS A N 1
ATOM 745 C CA . CYS A 1 100 ? -6.201 2.854 16.681 1.00 97.62 100 CYS A CA 1
ATOM 746 C C . CYS A 1 100 ? -5.204 3.602 17.572 1.00 97.62 100 CYS A C 1
ATOM 748 O O . CYS A 1 100 ? -4.851 3.127 18.656 1.00 97.62 100 CYS A O 1
ATOM 750 N N . TYR A 1 101 ? -4.766 4.775 17.127 1.00 96.50 101 TYR A N 1
ATOM 751 C CA . TYR A 1 101 ? -3.914 5.678 17.886 1.00 96.50 101 TYR A CA 1
ATOM 752 C C . TYR A 1 101 ? -4.435 7.119 17.763 1.00 96.50 101 TYR A C 1
ATOM 754 O O . TYR A 1 101 ? -3.999 7.854 16.870 1.00 96.50 101 TYR A O 1
ATOM 762 N N . PRO A 1 102 ? -5.398 7.513 18.621 1.00 96.50 102 PRO A N 1
ATOM 763 C CA . PRO A 1 102 ? -5.942 8.869 18.629 1.00 96.50 102 PRO A CA 1
ATOM 764 C C . PRO A 1 102 ? -4.846 9.914 18.820 1.00 96.50 102 PRO A C 1
ATOM 766 O O . PRO A 1 102 ? -3.873 9.669 19.543 1.00 96.50 102 PRO A O 1
ATOM 769 N N . TYR A 1 103 ? -4.998 11.078 18.191 1.00 95.88 103 TYR A N 1
ATOM 770 C CA . TYR A 1 103 ? -3.940 12.093 18.132 1.00 95.88 103 TYR A CA 1
ATOM 771 C C . TYR A 1 103 ? -3.535 12.600 19.517 1.00 95.88 103 TYR A C 1
ATOM 773 O O . TYR A 1 103 ? -2.343 12.757 19.791 1.00 95.88 103 TYR A O 1
ATOM 781 N N . SER A 1 104 ? -4.489 12.750 20.440 1.00 94.19 104 SER A N 1
ATOM 782 C CA . SER A 1 104 ? -4.213 13.100 21.839 1.00 94.19 104 SER A CA 1
ATOM 783 C C . SER A 1 104 ? -3.241 12.145 22.549 1.00 94.19 104 SER A C 1
ATOM 785 O O . SER A 1 104 ? -2.607 12.526 23.536 1.00 94.19 104 SER A O 1
ATOM 787 N N . GLN A 1 105 ? -3.083 10.912 22.055 1.00 93.00 105 GLN A N 1
ATOM 788 C CA . GLN A 1 105 ? -2.189 9.906 22.626 1.00 93.00 105 GLN A CA 1
ATOM 789 C C . GLN A 1 105 ? -0.787 9.913 22.005 1.00 93.00 105 GLN A C 1
ATOM 791 O O . GLN A 1 105 ? 0.112 9.289 22.575 1.00 93.00 105 GLN A O 1
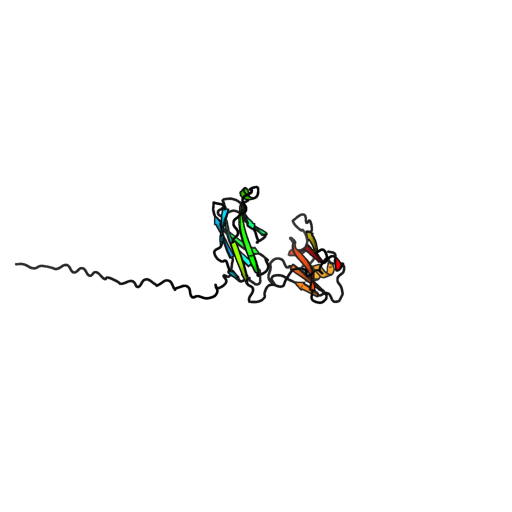ATOM 796 N N . HIS A 1 106 ? -0.566 10.611 20.885 1.00 92.19 106 HIS A N 1
ATOM 797 C CA . HIS A 1 106 ? 0.696 10.568 20.131 1.00 92.19 106 HIS A CA 1
ATOM 798 C C . HIS A 1 106 ? 1.899 11.043 20.940 1.00 92.19 106 HIS A C 1
ATOM 800 O O . HIS A 1 106 ? 2.975 10.448 20.852 1.00 92.19 106 HIS A O 1
ATOM 806 N N . GLU A 1 107 ? 1.692 12.067 21.764 1.00 89.44 107 GLU A N 1
ATOM 807 C CA . GLU A 1 107 ? 2.707 12.650 22.646 1.00 89.44 107 GLU A CA 1
ATOM 808 C C . GLU A 1 107 ? 2.840 11.914 23.988 1.00 89.44 107 GLU A C 1
ATOM 810 O O . GLU A 1 107 ? 3.676 12.268 24.819 1.00 89.44 107 GLU A O 1
ATOM 815 N N . SER A 1 108 ? 2.020 10.888 24.226 1.00 87.94 108 SER A N 1
ATOM 816 C CA . SER A 1 108 ? 2.040 10.141 25.478 1.00 87.94 108 SER A CA 1
ATOM 817 C C . SER A 1 108 ? 3.057 8.994 25.453 1.00 87.94 108 SER A C 1
ATOM 819 O O . SER A 1 108 ? 3.358 8.392 24.418 1.00 87.94 108 SER A O 1
ATOM 821 N N . ASP A 1 109 ? 3.533 8.604 26.637 1.00 89.31 109 ASP A N 1
ATOM 822 C CA . ASP A 1 109 ? 4.324 7.377 26.806 1.00 89.31 109 ASP A CA 1
ATOM 823 C C . ASP A 1 109 ? 3.476 6.101 26.623 1.00 89.31 109 ASP A C 1
ATOM 825 O O . ASP A 1 109 ? 4.010 4.989 26.530 1.00 89.31 109 ASP A O 1
ATOM 829 N N . ARG A 1 110 ? 2.142 6.230 26.569 1.00 85.25 110 ARG A N 1
ATOM 830 C CA . ARG A 1 110 ? 1.221 5.104 26.430 1.00 85.25 110 ARG A CA 1
ATOM 831 C C . ARG A 1 110 ? 1.119 4.708 24.961 1.00 85.25 110 ARG A C 1
ATOM 833 O O . ARG A 1 110 ? 0.442 5.347 24.167 1.00 85.25 110 ARG A O 1
ATOM 840 N N . LYS A 1 111 ? 1.769 3.601 24.605 1.00 89.19 111 LYS A N 1
ATOM 841 C CA . LYS A 1 111 ? 1.601 2.990 23.281 1.00 89.19 111 LYS A CA 1
ATOM 842 C C . LYS A 1 111 ? 0.239 2.292 23.174 1.00 89.19 111 LYS A C 1
ATOM 844 O O . LYS A 1 111 ? -0.192 1.681 24.157 1.00 89.19 111 LYS A O 1
ATOM 849 N N . PRO A 1 112 ? -0.420 2.346 22.003 1.00 93.12 112 PRO A N 1
ATOM 850 C CA . PRO A 1 112 ? -1.705 1.693 21.810 1.00 93.12 112 PRO A CA 1
ATOM 851 C C . PRO A 1 112 ? -1.539 0.170 21.859 1.00 93.12 112 PRO A C 1
ATOM 853 O O . PRO A 1 112 ? -0.493 -0.379 21.486 1.00 93.12 112 PRO A O 1
ATOM 856 N N . VAL A 1 113 ? -2.576 -0.524 22.328 1.00 94.62 113 VAL A N 1
ATOM 857 C CA . VAL A 1 113 ? -2.620 -1.992 22.314 1.00 94.62 113 VAL A CA 1
ATOM 858 C C . VAL A 1 113 ? -2.828 -2.457 20.877 1.00 94.62 113 VAL A C 1
ATOM 860 O O . VAL A 1 113 ? -3.758 -2.013 20.212 1.00 94.62 113 VAL A O 1
ATOM 863 N N . LYS A 1 114 ? -1.959 -3.355 20.406 1.00 96.06 114 LYS A N 1
ATOM 864 C CA . LYS A 1 114 ? -1.959 -3.831 19.020 1.00 96.06 114 LYS A CA 1
ATOM 865 C C . LYS A 1 114 ? -2.610 -5.202 18.886 1.00 96.06 114 LYS A C 1
ATOM 867 O O . LYS A 1 114 ? -2.301 -6.103 19.666 1.00 96.06 114 LYS A O 1
ATOM 872 N N . TYR A 1 115 ? -3.411 -5.373 17.842 1.00 97.31 115 TYR A N 1
ATOM 873 C CA . TYR A 1 115 ? -4.114 -6.612 17.512 1.00 97.31 115 TYR A CA 1
ATOM 874 C C . TYR A 1 115 ? -3.501 -7.282 16.285 1.00 97.31 115 TYR A C 1
ATOM 876 O O . TYR A 1 115 ? -2.969 -6.603 15.411 1.00 97.31 115 TYR A O 1
ATOM 884 N N . ASP A 1 116 ? -3.531 -8.615 16.252 1.00 97.69 116 ASP A N 1
ATOM 885 C CA . ASP A 1 116 ? -3.083 -9.397 15.097 1.00 97.69 116 ASP A CA 1
ATOM 886 C C . ASP A 1 116 ? -4.108 -9.331 13.969 1.00 97.69 116 ASP A C 1
ATOM 888 O O . ASP A 1 116 ? -5.274 -9.659 14.176 1.00 97.69 116 ASP A O 1
ATOM 892 N N . LEU A 1 117 ? -3.632 -8.961 12.784 1.00 97.44 117 LEU A N 1
ATOM 893 C CA . LEU A 1 117 ? -4.348 -9.055 11.522 1.00 97.44 117 LEU A CA 1
ATOM 894 C C . LEU A 1 117 ? -3.531 -9.936 10.570 1.00 97.44 117 LEU A C 1
ATOM 896 O O . LEU A 1 117 ? -2.319 -9.755 10.432 1.00 97.44 117 LEU A O 1
ATOM 900 N N . GLU A 1 118 ? -4.184 -10.894 9.926 1.00 98.06 118 GLU A N 1
ATOM 901 C CA . GLU A 1 118 ? -3.611 -11.737 8.882 1.00 98.06 118 GLU A CA 1
ATOM 902 C C . GLU A 1 118 ? -4.338 -11.480 7.564 1.00 98.06 118 GLU A C 1
ATOM 904 O O . GLU A 1 118 ? -5.534 -11.733 7.435 1.00 98.06 118 GLU A O 1
ATOM 909 N N . LEU A 1 119 ? -3.595 -10.979 6.588 1.00 97.94 119 LEU A N 1
ATOM 910 C CA . LEU A 1 119 ? -4.056 -10.780 5.226 1.00 97.94 119 LEU A CA 1
ATOM 911 C C . LEU A 1 119 ? -3.653 -11.995 4.397 1.00 97.94 119 LEU A C 1
ATOM 913 O O . LEU A 1 119 ? -2.474 -12.363 4.368 1.00 97.94 119 LEU A O 1
ATOM 917 N N . VAL A 1 120 ? -4.621 -12.629 3.748 1.00 97.94 120 VAL A N 1
ATOM 918 C CA . VAL A 1 120 ? -4.405 -13.815 2.918 1.00 97.94 120 VAL A CA 1
ATOM 919 C C . VAL A 1 120 ? -4.711 -13.505 1.463 1.00 97.94 120 VAL A C 1
ATOM 921 O O . VAL A 1 120 ? -5.658 -12.790 1.158 1.00 97.94 120 VAL A O 1
ATOM 924 N N . ASP A 1 121 ? -3.910 -14.076 0.571 1.00 97.75 121 ASP A N 1
ATOM 925 C CA . ASP A 1 121 ? -4.051 -13.914 -0.875 1.00 97.75 121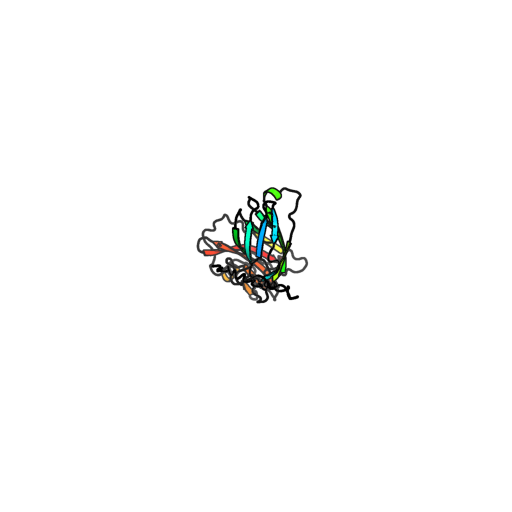 ASP A CA 1
ATOM 926 C C . ASP A 1 121 ? -4.043 -15.292 -1.552 1.00 97.75 121 ASP A C 1
ATOM 928 O O . ASP A 1 121 ? -3.008 -15.754 -2.044 1.00 97.75 121 ASP A O 1
ATOM 932 N N . PRO A 1 122 ? -5.158 -16.037 -1.471 1.00 96.56 122 PRO A N 1
ATOM 933 C CA . PRO A 1 122 ? -5.250 -17.367 -2.059 1.00 96.56 122 PRO A CA 1
ATOM 934 C C . PRO A 1 122 ? -5.282 -17.334 -3.593 1.00 96.56 122 PRO A C 1
ATOM 936 O O . PRO A 1 122 ? -4.910 -18.331 -4.217 1.00 96.56 122 PRO A O 1
ATOM 939 N N . GLU A 1 123 ? -5.718 -16.223 -4.190 1.00 97.12 123 GLU A N 1
ATOM 940 C CA . GLU A 1 123 ? -5.832 -16.053 -5.642 1.00 97.12 123 GLU A CA 1
ATOM 941 C C . GLU A 1 123 ? -4.557 -15.483 -6.285 1.00 97.12 123 GLU A C 1
ATOM 943 O O . GLU A 1 123 ? -4.385 -15.589 -7.500 1.00 97.12 123 GLU A O 1
ATOM 948 N N . GLY A 1 124 ? -3.621 -14.965 -5.483 1.00 97.06 124 GLY A N 1
ATOM 949 C CA . GLY A 1 124 ? -2.331 -14.460 -5.948 1.00 97.06 124 GLY A CA 1
ATOM 950 C C . GLY A 1 124 ? -2.447 -13.108 -6.648 1.00 97.06 124 GLY A C 1
ATOM 951 O O . GLY A 1 124 ? -1.790 -12.894 -7.668 1.00 97.06 124 GLY A O 1
ATOM 952 N N . HIS A 1 125 ? -3.300 -12.221 -6.137 1.00 97.69 125 HIS A N 1
ATOM 953 C CA . HIS A 1 125 ? -3.454 -10.860 -6.644 1.00 97.69 125 HIS A CA 1
ATOM 954 C C . HIS A 1 125 ? -2.201 -10.011 -6.412 1.00 97.69 125 HIS A C 1
ATOM 956 O O . HIS A 1 125 ? -1.851 -9.193 -7.258 1.00 97.69 125 HIS A O 1
ATOM 962 N N . TRP A 1 126 ? -1.515 -10.197 -5.285 1.00 98.12 126 TRP A N 1
ATOM 963 C CA . TRP A 1 126 ? -0.381 -9.372 -4.901 1.00 98.12 126 TRP A CA 1
ATOM 964 C C . TRP A 1 126 ? 0.904 -9.772 -5.625 1.00 98.12 126 TRP A C 1
ATOM 966 O O . TRP A 1 126 ? 1.434 -10.879 -5.476 1.00 98.12 126 TRP A O 1
ATOM 976 N N . ILE A 1 127 ? 1.486 -8.806 -6.330 1.00 98.12 127 ILE A N 1
ATOM 977 C CA . ILE A 1 127 ? 2.834 -8.896 -6.885 1.00 98.12 127 ILE A CA 1
ATOM 978 C C . ILE A 1 127 ? 3.795 -8.138 -5.964 1.00 98.12 127 ILE A C 1
ATOM 980 O O . ILE A 1 127 ? 3.653 -6.934 -5.781 1.00 98.12 127 ILE A O 1
ATOM 984 N N . SER A 1 128 ? 4.809 -8.821 -5.418 1.00 96.50 128 SER A N 1
ATOM 985 C CA . SER A 1 128 ? 5.756 -8.203 -4.472 1.00 96.50 128 SER A CA 1
ATOM 986 C C . SER A 1 128 ? 6.387 -6.908 -4.996 1.00 96.50 128 SER A C 1
ATOM 988 O O . SER A 1 128 ? 6.906 -6.868 -6.119 1.00 96.50 128 SER A O 1
ATOM 990 N N . THR A 1 129 ? 6.378 -5.893 -4.134 1.00 96.00 129 THR A N 1
ATOM 991 C CA . THR A 1 129 ? 6.978 -4.565 -4.314 1.00 96.00 129 THR A CA 1
ATOM 992 C C . THR A 1 129 ? 8.303 -4.412 -3.560 1.00 96.00 129 THR A C 1
ATOM 994 O O . THR A 1 129 ? 8.964 -3.385 -3.693 1.00 96.00 129 THR A O 1
ATOM 997 N N . ASP A 1 130 ? 8.700 -5.406 -2.764 1.00 94.81 130 ASP A N 1
ATOM 998 C CA . ASP A 1 130 ? 9.927 -5.348 -1.971 1.00 94.81 130 ASP A CA 1
ATOM 999 C C . ASP A 1 130 ? 11.164 -5.454 -2.866 1.00 94.81 130 ASP A C 1
ATOM 1001 O O . ASP A 1 130 ? 11.243 -6.314 -3.745 1.00 94.81 130 ASP A O 1
ATOM 1005 N N . THR A 1 131 ? 12.160 -4.604 -2.610 1.00 95.31 131 THR A N 1
ATOM 1006 C CA . THR A 1 131 ? 13.446 -4.678 -3.307 1.00 95.31 131 THR A CA 1
ATOM 1007 C C . THR A 1 131 ? 14.323 -5.797 -2.742 1.00 95.31 131 THR A C 1
ATOM 1009 O O . THR A 1 131 ? 14.447 -5.998 -1.534 1.00 95.31 131 THR A O 1
ATOM 1012 N N . GLU A 1 132 ? 14.990 -6.522 -3.633 1.00 95.12 132 GLU A N 1
ATOM 1013 C CA . GLU A 1 132 ? 15.858 -7.662 -3.337 1.00 95.12 132 GLU A CA 1
ATOM 1014 C C . GLU A 1 132 ? 17.334 -7.260 -3.439 1.00 95.12 132 GLU A C 1
ATOM 1016 O O . GLU A 1 132 ? 18.130 -7.841 -4.187 1.00 95.12 132 GLU A O 1
ATOM 1021 N N . CYS A 1 133 ? 17.705 -6.215 -2.699 1.00 92.62 133 CYS A N 1
ATOM 1022 C CA . CYS A 1 133 ? 19.061 -5.686 -2.739 1.00 92.62 133 CYS A CA 1
ATOM 1023 C C . CYS A 1 133 ? 20.082 -6.675 -2.175 1.00 92.62 133 CYS A C 1
ATOM 1025 O O . CYS A 1 133 ? 19.828 -7.408 -1.217 1.00 92.62 133 CYS A O 1
ATOM 1027 N N . GLU A 1 134 ? 21.279 -6.676 -2.763 1.00 89.38 134 GLU A N 1
ATOM 1028 C CA . GLU A 1 134 ? 22.351 -7.552 -2.304 1.00 89.38 134 GLU A CA 1
ATOM 1029 C C . GLU A 1 134 ? 22.725 -7.267 -0.844 1.00 89.38 134 GLU A C 1
ATOM 1031 O O . GLU A 1 134 ? 22.748 -6.103 -0.431 1.00 89.38 134 GLU A O 1
ATOM 1036 N N . PRO A 1 135 ? 23.074 -8.299 -0.055 1.00 82.06 135 PRO A N 1
ATOM 1037 C CA . PRO A 1 135 ? 23.528 -8.100 1.313 1.00 82.06 135 PRO A CA 1
ATOM 1038 C C . PRO A 1 135 ? 24.685 -7.095 1.387 1.00 82.06 135 PRO A C 1
ATOM 1040 O O . PRO A 1 135 ? 25.730 -7.281 0.767 1.00 82.06 135 PRO A O 1
ATOM 1043 N N . GLY A 1 136 ? 24.504 -6.031 2.172 1.00 77.56 136 GLY A N 1
ATOM 1044 C CA . GLY A 1 136 ? 25.485 -4.948 2.312 1.00 77.56 136 GLY A CA 1
ATOM 1045 C C . GLY A 1 136 ? 25.332 -3.806 1.302 1.00 77.56 136 GLY A C 1
ATOM 1046 O O . GLY A 1 136 ? 26.017 -2.793 1.444 1.00 77.56 136 GLY A O 1
ATOM 1047 N N . SER A 1 137 ? 24.423 -3.923 0.332 1.00 79.75 137 SER A N 1
ATOM 1048 C CA . SER A 1 137 ? 23.940 -2.787 -0.452 1.00 79.75 137 SER A CA 1
ATOM 1049 C C . SER A 1 137 ? 22.965 -1.962 0.390 1.00 79.75 137 SER A C 1
ATOM 1051 O O . SER A 1 137 ? 22.177 -2.509 1.163 1.00 79.75 137 SER A O 1
ATOM 1053 N N . MET A 1 138 ? 23.035 -0.637 0.272 1.00 73.75 138 MET A N 1
ATOM 1054 C CA . MET A 1 138 ? 22.045 0.244 0.888 1.00 73.75 138 MET A CA 1
ATOM 1055 C C . MET A 1 138 ? 20.846 0.365 -0.051 1.00 73.75 138 MET A C 1
ATOM 1057 O O . MET A 1 138 ? 21.017 0.701 -1.225 1.00 73.75 138 MET A O 1
ATOM 1061 N N . GLY A 1 139 ? 19.646 0.127 0.478 1.00 79.62 139 GLY A N 1
ATOM 1062 C CA . GLY A 1 139 ? 18.427 0.621 -0.151 1.00 79.62 139 GLY A CA 1
ATOM 1063 C C . GLY A 1 139 ? 18.443 2.148 -0.121 1.00 79.62 139 GLY A C 1
ATOM 1064 O O . GLY A 1 139 ? 18.777 2.748 0.904 1.00 79.62 139 GLY A O 1
ATOM 1065 N N . GLN A 1 140 ? 18.145 2.774 -1.250 1.00 81.19 140 GLN A N 1
ATOM 1066 C CA . GLN A 1 140 ? 17.916 4.205 -1.337 1.00 81.19 140 GLN A CA 1
ATOM 1067 C C . GLN A 1 140 ? 16.420 4.427 -1.516 1.00 81.19 140 GLN A C 1
ATOM 1069 O O . GLN A 1 140 ? 15.884 4.094 -2.568 1.00 81.19 140 GLN A O 1
ATOM 1074 N N . SER A 1 141 ? 15.790 5.015 -0.504 1.00 84.38 141 SER A N 1
ATOM 1075 C CA . SER A 1 141 ? 14.401 5.460 -0.576 1.00 84.38 141 SER A CA 1
ATOM 1076 C C . SER A 1 141 ? 14.367 6.967 -0.802 1.00 84.38 141 SER A C 1
ATOM 1078 O O . SER A 1 141 ? 15.051 7.723 -0.102 1.00 84.38 141 SER A O 1
ATOM 1080 N N . THR A 1 142 ? 13.591 7.420 -1.776 1.00 82.75 142 THR A N 1
ATOM 1081 C CA . THR A 1 142 ? 13.338 8.842 -2.024 1.00 82.75 142 THR A CA 1
ATOM 1082 C C . THR A 1 142 ? 11.847 9.100 -2.070 1.00 82.75 142 THR A C 1
ATOM 1084 O O . THR A 1 142 ? 11.104 8.322 -2.660 1.00 82.75 142 THR A O 1
ATOM 1087 N N . ILE A 1 143 ? 11.441 10.234 -1.515 1.00 79.38 143 ILE A N 1
ATOM 1088 C CA . ILE A 1 143 ? 10.104 10.791 -1.684 1.00 79.38 143 ILE A CA 1
ATOM 1089 C C . ILE A 1 143 ? 10.291 12.091 -2.463 1.00 79.38 143 ILE A C 1
ATOM 1091 O O . ILE A 1 143 ? 11.085 12.947 -2.062 1.00 79.38 143 ILE A O 1
ATOM 1095 N N . SER A 1 144 ? 9.623 12.203 -3.601 1.00 74.69 144 SER A N 1
ATOM 1096 C CA . SER A 1 144 ? 9.548 13.423 -4.390 1.00 74.69 144 SER A CA 1
ATOM 1097 C C . SER A 1 144 ? 8.756 14.460 -3.602 1.00 74.69 144 SER A C 1
ATOM 1099 O O . SER A 1 144 ? 7.598 14.245 -3.256 1.00 74.69 144 SER A O 1
ATOM 1101 N N . ASP A 1 145 ? 9.389 15.594 -3.305 1.00 61.06 145 ASP A N 1
ATOM 1102 C CA . ASP A 1 145 ? 8.729 16.717 -2.640 1.00 61.06 145 ASP A CA 1
ATOM 1103 C C . ASP A 1 145 ? 7.881 17.471 -3.673 1.00 61.06 145 ASP A C 1
ATOM 1105 O O . ASP A 1 145 ? 8.344 18.401 -4.344 1.00 61.06 145 ASP A O 1
ATOM 1109 N N . PHE A 1 146 ? 6.657 16.994 -3.888 1.00 59.66 146 PHE A N 1
ATOM 1110 C CA . PHE A 1 146 ? 5.691 17.677 -4.732 1.00 59.66 146 PHE A CA 1
ATOM 1111 C C . PHE A 1 146 ? 4.914 18.704 -3.912 1.00 59.66 146 PHE A C 1
ATOM 1113 O O . PHE A 1 146 ? 4.269 18.385 -2.914 1.00 59.66 146 PHE A O 1
ATOM 1120 N N . ALA A 1 147 ? 4.908 19.953 -4.380 1.00 56.47 147 ALA A N 1
ATOM 1121 C CA . ALA A 1 147 ? 3.908 20.913 -3.942 1.00 56.47 147 ALA A CA 1
ATOM 1122 C C . ALA A 1 147 ? 2.563 20.507 -4.562 1.00 56.47 147 ALA A C 1
ATOM 1124 O O . ALA A 1 147 ? 2.304 20.814 -5.724 1.00 56.47 147 ALA A O 1
ATOM 1125 N N . TYR A 1 148 ? 1.736 19.782 -3.810 1.00 56.38 148 TYR A N 1
ATOM 1126 C CA . TYR A 1 148 ? 0.378 19.443 -4.231 1.00 56.38 148 TYR A CA 1
ATOM 1127 C C . TYR A 1 148 ? -0.481 20.711 -4.431 1.00 56.38 148 TYR A C 1
ATOM 1129 O O . TYR A 1 148 ? -0.364 21.659 -3.643 1.00 56.38 148 TYR A O 1
ATOM 1137 N N . PRO A 1 149 ? -1.385 20.733 -5.432 1.00 59.12 149 PRO A N 1
ATOM 1138 C CA . PRO A 1 149 ? -1.662 19.664 -6.398 1.00 59.12 149 PRO A CA 1
ATOM 1139 C C . PRO A 1 149 ? -0.673 19.627 -7.578 1.00 59.12 149 PRO A C 1
ATOM 1141 O O . PRO A 1 149 ? -0.139 20.653 -8.006 1.00 59.12 149 PRO A O 1
ATOM 1144 N N . LEU A 1 150 ? -0.457 18.427 -8.125 1.00 72.19 150 LEU A N 1
ATOM 1145 C CA . LEU A 1 150 ? 0.291 18.230 -9.366 1.00 72.19 150 LEU A CA 1
ATOM 1146 C C . LEU A 1 150 ? -0.587 18.628 -10.554 1.00 72.19 150 LEU A C 1
ATOM 1148 O O . LEU A 1 150 ? -1.567 17.952 -10.848 1.00 72.19 150 LEU A O 1
ATOM 1152 N N . GLY A 1 151 ? -0.221 19.722 -11.227 1.00 73.81 151 GLY A N 1
ATOM 1153 C CA . GLY A 1 151 ? -1.009 20.260 -12.339 1.00 73.81 151 GLY A CA 1
ATOM 1154 C C . GLY A 1 151 ? -1.164 19.283 -13.509 1.00 73.81 151 GLY A C 1
ATOM 1155 O O . GLY A 1 151 ? -2.286 18.955 -13.873 1.00 73.81 151 GLY A O 1
ATOM 1156 N N . ASP A 1 152 ? -0.048 18.799 -14.062 1.00 83.81 152 ASP A N 1
ATOM 1157 C CA . ASP A 1 152 ? -0.046 17.869 -15.197 1.00 83.81 152 ASP A CA 1
ATOM 1158 C C . ASP A 1 152 ? 0.796 16.631 -14.858 1.00 83.81 152 ASP A C 1
ATOM 1160 O O . ASP A 1 152 ? 1.926 16.752 -14.366 1.00 83.81 152 ASP A O 1
ATOM 1164 N N . GLY A 1 153 ? 0.273 15.438 -15.146 1.00 82.94 153 GLY A N 1
ATOM 1165 C CA . GLY A 1 153 ? 1.041 14.200 -15.074 1.00 82.94 153 GLY A CA 1
ATOM 1166 C C . GLY A 1 153 ? 2.018 14.054 -16.244 1.00 82.94 153 GLY A C 1
ATOM 1167 O O . GLY A 1 153 ? 1.900 14.693 -17.288 1.00 82.94 153 GLY A O 1
ATOM 1168 N N . LEU A 1 154 ? 3.008 13.176 -16.085 1.00 87.38 154 LEU A N 1
ATOM 1169 C CA . LEU A 1 154 ? 4.052 12.944 -17.090 1.00 87.38 154 LEU A CA 1
ATOM 1170 C C . LEU A 1 154 ? 3.654 11.878 -18.123 1.00 87.38 154 LEU A C 1
ATOM 1172 O O . LEU A 1 154 ? 4.114 11.918 -19.262 1.00 87.38 154 LEU A O 1
ATOM 1176 N N . SER A 1 155 ? 2.803 10.923 -17.741 1.00 92.38 155 SER A N 1
ATOM 1177 C CA . SER A 1 155 ? 2.314 9.844 -18.610 1.00 92.38 155 SER A CA 1
ATOM 1178 C C . SER A 1 155 ? 0.999 9.270 -18.080 1.00 92.38 155 SER A C 1
ATOM 1180 O O . SER A 1 155 ? 0.714 9.385 -16.897 1.00 92.38 155 SER A O 1
ATOM 1182 N N . LYS A 1 156 ? 0.204 8.613 -18.932 1.00 92.19 156 LYS A N 1
ATOM 1183 C CA . LYS A 1 156 ? -0.966 7.812 -18.507 1.00 92.19 156 LYS A CA 1
ATOM 1184 C C . LYS A 1 156 ? -0.664 6.320 -18.382 1.00 92.19 156 LYS A C 1
ATOM 1186 O O . LYS A 1 156 ? -1.466 5.584 -17.821 1.00 92.19 156 LYS A O 1
ATOM 1191 N N . ASP A 1 157 ? 0.466 5.881 -18.930 1.00 96.12 157 ASP A N 1
ATOM 1192 C CA . ASP A 1 157 ? 0.950 4.510 -18.815 1.00 96.12 157 ASP A CA 1
ATOM 1193 C C . ASP A 1 157 ? 2.033 4.467 -17.721 1.00 96.12 157 ASP A C 1
ATOM 1195 O O . ASP A 1 157 ? 3.064 5.140 -17.872 1.00 96.12 157 ASP A O 1
ATOM 1199 N N . PRO A 1 158 ? 1.817 3.717 -16.624 1.00 96.44 158 PRO A N 1
ATOM 1200 C CA . PRO A 1 158 ? 2.755 3.660 -15.507 1.00 96.44 158 PRO A CA 1
ATOM 1201 C C . PRO A 1 158 ? 4.096 3.018 -15.893 1.00 96.44 158 PRO A C 1
ATOM 1203 O O . PRO A 1 158 ? 5.144 3.423 -15.393 1.00 96.44 158 PRO A O 1
ATOM 1206 N N . VAL A 1 159 ? 4.098 2.046 -16.808 1.00 97.75 159 VAL A N 1
ATOM 1207 C CA . VAL A 1 159 ? 5.322 1.357 -17.235 1.00 97.75 159 VAL A CA 1
ATOM 1208 C C . VAL A 1 159 ? 6.157 2.265 -18.129 1.00 97.75 159 VAL A C 1
ATOM 1210 O O . VAL A 1 159 ? 7.367 2.378 -17.928 1.00 97.75 159 VAL A O 1
ATOM 1213 N N . GLU A 1 160 ? 5.529 2.945 -19.089 1.00 97.25 160 GLU A N 1
ATOM 1214 C CA . GLU A 1 160 ? 6.245 3.891 -19.953 1.00 97.25 160 GLU A CA 1
ATOM 1215 C C . GLU A 1 160 ? 6.746 5.109 -19.160 1.00 97.25 160 GLU A C 1
ATOM 1217 O O . GLU A 1 160 ? 7.860 5.566 -19.404 1.00 97.25 160 GLU A O 1
ATOM 1222 N N . LEU A 1 161 ? 6.010 5.558 -18.129 1.00 95.69 161 LEU A N 1
ATOM 1223 C CA . LEU A 1 161 ? 6.477 6.596 -17.200 1.00 95.69 161 LEU A CA 1
ATOM 1224 C C . LEU A 1 161 ? 7.837 6.244 -16.583 1.00 95.69 161 LEU A C 1
ATOM 1226 O O . LEU A 1 161 ? 8.754 7.065 -16.574 1.00 95.69 161 LEU A O 1
ATOM 1230 N N . VAL A 1 162 ? 7.968 5.019 -16.068 1.00 96.38 162 VAL A N 1
ATOM 1231 C CA . VAL A 1 162 ? 9.208 4.553 -15.440 1.00 96.38 162 VAL A CA 1
ATOM 1232 C C . VAL A 1 162 ? 10.307 4.342 -16.477 1.00 96.38 162 VAL A C 1
ATOM 1234 O O . VAL A 1 162 ? 11.443 4.741 -16.233 1.00 96.38 162 VAL A O 1
ATOM 1237 N N . LYS A 1 163 ? 9.998 3.772 -17.648 1.00 96.88 163 LYS A N 1
ATOM 1238 C CA . LYS A 1 163 ? 10.992 3.577 -18.718 1.00 96.88 163 LYS A CA 1
ATOM 1239 C C . LYS A 1 163 ? 11.601 4.886 -19.213 1.00 96.88 163 LYS A C 1
ATOM 1241 O O . LYS A 1 163 ? 12.808 4.937 -19.439 1.00 96.88 163 LYS A O 1
ATOM 1246 N N . ASP A 1 164 ? 10.782 5.922 -19.367 1.00 94.50 164 ASP A N 1
ATOM 1247 C CA . ASP A 1 164 ? 11.228 7.223 -19.865 1.00 94.50 164 ASP A CA 1
ATOM 1248 C C . ASP A 1 164 ? 11.874 8.078 -18.764 1.00 94.50 164 ASP A C 1
ATOM 1250 O O . ASP A 1 164 ? 12.817 8.832 -19.029 1.00 94.50 164 ASP A O 1
ATOM 1254 N N . GLY A 1 165 ? 11.380 7.966 -17.527 1.00 91.88 165 GLY A N 1
ATOM 1255 C CA . GLY A 1 165 ? 11.846 8.750 -16.383 1.00 91.88 165 GLY A CA 1
ATOM 1256 C C . GLY A 1 165 ? 13.133 8.225 -15.745 1.00 91.88 165 GLY A C 1
ATOM 1257 O O . GLY A 1 165 ? 13.972 9.015 -15.311 1.00 91.88 165 GLY A O 1
ATOM 1258 N N . VAL A 1 166 ? 13.330 6.904 -15.710 1.00 93.88 166 VA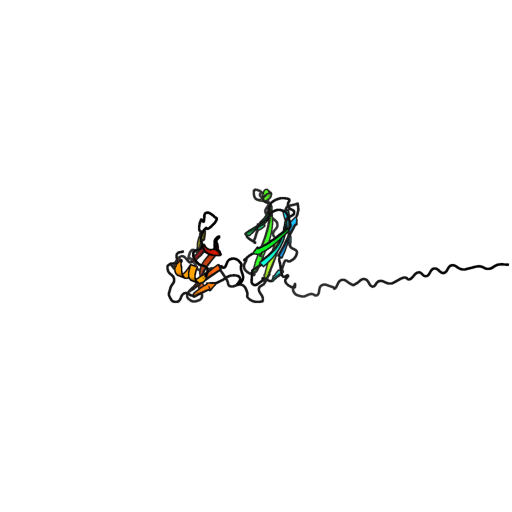L A N 1
ATOM 1259 C CA . VAL A 1 166 ? 14.418 6.281 -14.944 1.00 93.88 166 VAL A CA 1
ATOM 1260 C C . VAL A 1 166 ? 15.659 6.058 -15.799 1.00 93.88 166 VAL A C 1
ATOM 1262 O O . VAL A 1 166 ? 15.655 5.396 -16.836 1.00 93.88 166 VAL A O 1
ATOM 1265 N N . LYS A 1 167 ? 16.794 6.559 -15.312 1.00 95.25 167 LYS A N 1
ATOM 1266 C CA . LYS A 1 167 ? 18.108 6.350 -15.930 1.00 95.25 167 LYS A CA 1
ATOM 1267 C C . LYS A 1 167 ? 18.779 5.100 -15.376 1.00 95.25 167 LYS A C 1
ATOM 1269 O O . LYS A 1 167 ? 18.675 4.799 -14.191 1.00 95.25 167 LYS A O 1
ATOM 1274 N N . GLY A 1 168 ? 19.561 4.435 -16.228 1.00 95.19 168 GLY A N 1
ATOM 1275 C CA . GLY A 1 168 ? 20.344 3.250 -15.855 1.00 95.19 168 GLY A CA 1
ATOM 1276 C C . GLY A 1 168 ? 19.627 1.916 -16.076 1.00 95.19 168 GLY A C 1
ATOM 1277 O O . GLY A 1 168 ? 20.193 0.873 -15.743 1.00 95.19 168 GLY A O 1
ATOM 1278 N N . LEU A 1 169 ? 18.421 1.939 -16.657 1.00 97.06 169 LEU A N 1
ATOM 1279 C CA . LEU A 1 169 ? 17.744 0.736 -17.133 1.00 97.06 169 LEU A CA 1
ATOM 1280 C C . LEU A 1 169 ? 18.586 0.048 -18.217 1.00 97.06 169 LEU A C 1
ATOM 1282 O O . LEU A 1 169 ? 19.100 0.683 -19.144 1.00 97.06 169 LEU A O 1
ATOM 1286 N N . GLY A 1 170 ? 18.754 -1.259 -18.066 1.00 95.81 170 GLY A N 1
ATOM 1287 C CA . GLY A 1 170 ? 19.387 -2.139 -19.032 1.00 95.81 170 GLY A CA 1
ATOM 1288 C C . GLY A 1 170 ? 18.376 -2.666 -20.055 1.00 95.81 170 GLY A C 1
ATOM 1289 O O . GLY A 1 170 ? 17.177 -2.675 -19.795 1.00 95.81 170 GLY A O 1
ATOM 1290 N N . PRO A 1 171 ? 18.843 -3.155 -21.215 1.00 95.75 171 PRO A N 1
ATOM 1291 C CA . PRO A 1 171 ? 17.961 -3.686 -22.259 1.00 95.75 171 PRO A CA 1
ATOM 1292 C C . PRO A 1 171 ? 17.239 -4.985 -21.865 1.00 95.75 171 PRO A C 1
ATOM 1294 O O . PRO A 1 171 ? 16.242 -5.329 -22.488 1.00 95.75 171 PRO A O 1
ATOM 1297 N N . GLU A 1 172 ? 17.744 -5.696 -20.853 1.00 96.88 172 GLU A N 1
ATOM 1298 C CA . GLU A 1 172 ? 17.170 -6.951 -20.343 1.00 96.88 172 GLU A CA 1
ATOM 1299 C C . GLU A 1 172 ? 16.339 -6.746 -19.066 1.00 96.88 172 GLU A C 1
ATOM 1301 O O . GLU A 1 172 ? 15.867 -7.718 -18.475 1.00 96.88 172 GLU A O 1
ATOM 1306 N N . ASP A 1 173 ? 16.196 -5.501 -18.601 1.00 98.12 173 ASP A N 1
ATOM 1307 C CA . ASP A 1 173 ? 15.371 -5.209 -17.435 1.00 98.12 173 ASP A CA 1
ATOM 1308 C C . ASP A 1 173 ? 13.895 -5.322 -17.806 1.00 98.12 173 ASP A C 1
ATOM 1310 O O . ASP A 1 173 ? 13.444 -4.803 -18.830 1.00 98.12 173 ASP A O 1
ATOM 1314 N N . VAL A 1 174 ? 13.126 -5.972 -16.939 1.00 98.38 174 VAL A N 1
ATOM 1315 C CA . VAL A 1 174 ? 11.672 -6.031 -17.057 1.00 98.38 174 VAL A CA 1
ATOM 1316 C C . VAL A 1 174 ? 11.085 -4.928 -16.190 1.00 98.38 174 VAL A C 1
ATOM 1318 O O . VAL A 1 174 ? 11.326 -4.892 -14.987 1.00 98.38 174 VAL A O 1
ATOM 1321 N N . VAL A 1 175 ? 10.323 -4.029 -16.805 1.00 98.31 175 VAL A N 1
ATOM 1322 C CA . VAL A 1 175 ? 9.569 -2.975 -16.116 1.00 98.31 175 VAL A CA 1
ATOM 1323 C C . VAL A 1 175 ? 8.098 -3.358 -16.176 1.00 98.31 175 VAL A C 1
ATOM 1325 O O . VAL A 1 175 ? 7.555 -3.517 -17.271 1.00 98.31 175 VAL A O 1
ATOM 1328 N N . GLU A 1 176 ? 7.464 -3.531 -15.022 1.00 98.25 176 GLU A N 1
ATOM 1329 C CA . GLU A 1 176 ? 6.094 -4.039 -14.931 1.00 98.25 176 GLU A CA 1
ATOM 1330 C C . GLU A 1 176 ? 5.349 -3.476 -13.718 1.00 98.25 176 GLU A C 1
ATOM 1332 O O . GLU A 1 176 ? 5.960 -3.043 -12.740 1.00 98.25 176 GLU A O 1
ATOM 1337 N N . VAL A 1 177 ? 4.017 -3.489 -13.786 1.00 97.81 177 VAL A N 1
ATOM 1338 C CA . VAL A 1 177 ? 3.157 -3.133 -12.650 1.00 97.81 177 VAL A CA 1
ATOM 1339 C C . VAL A 1 177 ? 3.306 -4.183 -11.544 1.00 97.81 177 VAL A C 1
ATOM 1341 O O . VAL A 1 177 ? 3.419 -5.379 -11.816 1.00 97.81 177 VAL A O 1
ATOM 1344 N N . ALA A 1 178 ? 3.315 -3.721 -10.298 1.00 98.00 178 ALA A N 1
ATOM 1345 C CA . ALA A 1 178 ? 3.400 -4.520 -9.084 1.00 98.00 178 ALA A CA 1
ATOM 1346 C C . ALA A 1 178 ? 2.356 -4.061 -8.053 1.00 98.00 178 ALA A C 1
ATOM 1348 O O . ALA A 1 178 ? 1.654 -3.072 -8.261 1.00 98.00 178 ALA A O 1
ATOM 1349 N N . GLY A 1 179 ? 2.270 -4.772 -6.931 1.00 97.69 179 GLY A N 1
ATOM 1350 C CA . GLY A 1 179 ? 1.209 -4.602 -5.947 1.00 97.69 179 GLY A CA 1
ATOM 1351 C C . GLY A 1 179 ? -0.087 -5.264 -6.407 1.00 97.69 179 GLY A C 1
ATOM 1352 O O . GLY A 1 179 ? -0.054 -6.340 -7.008 1.00 97.69 179 GLY A O 1
ATOM 1353 N N . TYR A 1 180 ? -1.215 -4.625 -6.105 1.00 98.06 180 TYR A N 1
ATOM 1354 C CA . TYR A 1 180 ? -2.544 -5.070 -6.523 1.00 98.06 180 TYR A CA 1
ATOM 1355 C C . TYR A 1 180 ? -2.860 -4.594 -7.955 1.00 98.06 180 TYR A C 1
ATOM 1357 O O . TYR A 1 180 ? -2.603 -3.432 -8.276 1.00 98.06 180 TYR A O 1
ATOM 1365 N N . PRO A 1 181 ? -3.408 -5.457 -8.832 1.00 96.38 181 PRO A N 1
ATOM 1366 C CA . PRO A 1 181 ? -3.580 -5.163 -10.258 1.00 96.38 181 PRO A CA 1
ATOM 1367 C C . PRO A 1 181 ? -4.620 -4.079 -10.571 1.00 96.38 181 PRO A C 1
ATOM 1369 O O . PRO A 1 181 ? -4.532 -3.452 -11.626 1.00 96.38 181 PRO A O 1
ATOM 1372 N N . GLU A 1 182 ? -5.595 -3.868 -9.689 1.00 97.12 182 GLU A N 1
ATOM 1373 C CA . GLU A 1 182 ? -6.678 -2.888 -9.841 1.00 97.12 182 GLU A CA 1
ATOM 1374 C C . GLU A 1 182 ? -6.577 -1.751 -8.812 1.00 97.12 182 GLU A C 1
ATOM 1376 O O . GLU A 1 182 ? -7.541 -1.016 -8.613 1.00 97.12 182 GLU A O 1
ATOM 1381 N N . ALA A 1 183 ? -5.420 -1.595 -8.153 1.00 96.50 183 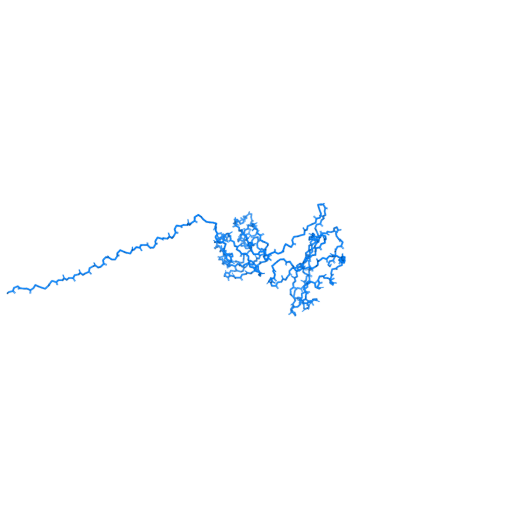ALA A N 1
ATOM 1382 C CA . ALA A 1 183 ? -5.189 -0.483 -7.235 1.00 96.50 183 ALA A CA 1
ATOM 1383 C C . ALA A 1 183 ? -5.427 0.863 -7.934 1.00 96.50 183 ALA A C 1
ATOM 1385 O O . ALA A 1 183 ? -4.991 1.066 -9.070 1.00 96.50 183 ALA A O 1
ATOM 1386 N N . GLU A 1 184 ? -6.062 1.798 -7.224 1.00 93.56 184 GLU A N 1
ATOM 1387 C CA . GLU A 1 184 ? -6.369 3.138 -7.741 1.00 93.56 184 GLU A CA 1
ATOM 1388 C C . GLU A 1 184 ? -5.120 3.847 -8.278 1.00 93.56 184 GLU A C 1
ATOM 1390 O O . GLU A 1 184 ? -5.145 4.446 -9.356 1.00 93.56 184 GLU A O 1
ATOM 1395 N N . VAL A 1 185 ? -4.008 3.720 -7.549 1.00 92.25 185 VAL A N 1
ATOM 1396 C CA . VAL A 1 185 ? -2.710 4.247 -7.956 1.00 92.25 185 VAL A CA 1
ATOM 1397 C C . VAL A 1 185 ? -1.709 3.095 -8.097 1.00 92.25 185 VAL A C 1
ATOM 1399 O O . VAL A 1 185 ? -1.402 2.418 -7.111 1.00 92.25 185 VAL A O 1
ATOM 1402 N N . PRO A 1 186 ? -1.189 2.839 -9.311 1.00 94.94 186 PRO A N 1
ATOM 1403 C CA . PRO A 1 186 ? -0.329 1.692 -9.556 1.00 94.94 186 PRO A CA 1
ATOM 1404 C C . PRO A 1 186 ? 1.071 1.884 -8.970 1.00 94.94 186 PRO A C 1
ATOM 1406 O O . PRO A 1 186 ? 1.623 2.983 -8.948 1.00 94.94 186 PRO A O 1
ATOM 1409 N N . THR A 1 187 ? 1.685 0.772 -8.576 1.00 96.69 187 THR A N 1
ATOM 1410 C CA . THR A 1 187 ? 3.118 0.687 -8.278 1.00 96.69 187 THR A CA 1
ATOM 1411 C C . THR A 1 187 ? 3.824 0.001 -9.440 1.00 96.69 187 THR A C 1
ATOM 1413 O O . THR A 1 187 ? 3.278 -0.914 -10.055 1.00 96.69 187 THR A O 1
ATOM 1416 N N . VAL A 1 188 ? 5.045 0.418 -9.764 1.00 98.19 188 VAL A N 1
ATOM 1417 C CA . VAL A 1 188 ? 5.850 -0.197 -10.832 1.00 98.19 188 VAL A CA 1
ATOM 1418 C C . VAL A 1 188 ? 7.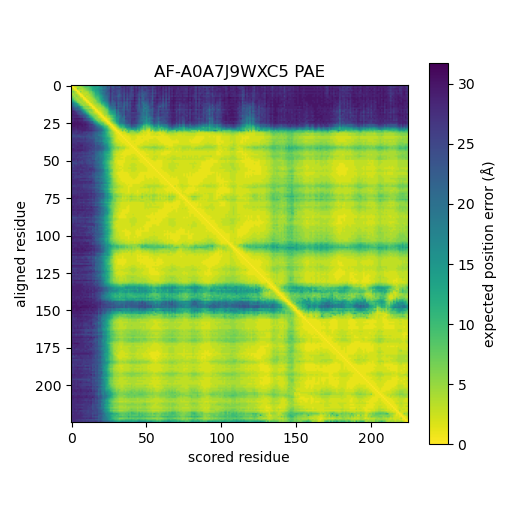143 -0.728 -10.249 1.00 98.19 188 VAL A C 1
ATOM 1420 O O . VAL A 1 188 ? 7.785 -0.054 -9.450 1.00 98.19 188 VAL A O 1
ATOM 1423 N N . ARG A 1 189 ? 7.562 -1.919 -10.673 1.00 98.31 189 ARG A N 1
ATOM 1424 C CA . ARG A 1 189 ? 8.844 -2.507 -10.285 1.00 98.31 189 ARG A CA 1
ATOM 1425 C C . ARG A 1 189 ? 9.749 -2.740 -11.486 1.00 98.31 189 ARG A C 1
ATOM 1427 O O . ARG A 1 189 ? 9.288 -2.903 -12.616 1.00 98.31 189 ARG A O 1
ATOM 1434 N N . VAL A 1 190 ? 11.048 -2.801 -11.217 1.00 98.38 190 VAL A N 1
ATOM 1435 C CA . VAL A 1 190 ? 12.080 -3.176 -12.187 1.00 98.38 190 VAL A CA 1
ATOM 1436 C C . VAL A 1 190 ? 12.720 -4.475 -11.739 1.00 98.38 190 VAL A C 1
ATOM 1438 O O . VAL A 1 190 ? 13.284 -4.560 -10.646 1.00 98.38 190 VAL A O 1
ATOM 1441 N N . VAL A 1 191 ? 12.659 -5.480 -12.603 1.00 98.12 191 VAL A N 1
ATOM 1442 C CA . VAL A 1 191 ? 13.229 -6.802 -12.374 1.00 98.12 191 VAL A CA 1
ATOM 1443 C C . VAL A 1 191 ? 14.450 -6.984 -13.266 1.00 98.12 191 VAL A C 1
ATOM 1445 O O . VAL A 1 191 ? 14.353 -6.941 -14.492 1.00 98.12 191 VAL A O 1
ATOM 1448 N N . ARG A 1 192 ? 15.606 -7.242 -12.652 1.00 97.12 192 ARG A N 1
ATOM 1449 C CA . ARG A 1 192 ? 16.865 -7.534 -13.345 1.00 97.12 192 ARG A CA 1
ATOM 1450 C C . ARG A 1 192 ? 17.371 -8.897 -12.915 1.00 97.12 192 ARG A C 1
ATOM 1452 O O . ARG A 1 192 ? 17.550 -9.158 -11.727 1.00 97.12 192 ARG A O 1
ATOM 1459 N N . ALA A 1 193 ? 17.597 -9.775 -13.892 1.00 95.31 193 ALA A N 1
ATOM 1460 C CA . ALA A 1 193 ? 18.026 -11.155 -13.652 1.00 95.31 193 ALA A CA 1
ATOM 1461 C C . ALA A 1 193 ? 17.140 -11.905 -12.627 1.00 95.31 193 ALA A C 1
ATOM 1463 O O . ALA A 1 193 ? 17.636 -12.700 -11.831 1.00 95.31 193 ALA A O 1
ATOM 1464 N N . GLY A 1 194 ? 15.828 -11.638 -12.645 1.00 95.81 194 GLY A N 1
ATOM 1465 C CA . GLY A 1 194 ? 14.844 -12.278 -11.768 1.00 95.81 194 GLY A CA 1
ATOM 1466 C C . GLY A 1 194 ? 14.740 -11.707 -10.350 1.00 95.81 194 GLY A C 1
ATOM 1467 O O . GLY A 1 194 ? 14.018 -12.290 -9.553 1.00 95.81 194 GLY A O 1
ATOM 1468 N N . ARG A 1 195 ? 15.429 -10.601 -10.038 1.00 96.19 195 ARG A N 1
ATOM 1469 C CA . ARG A 1 195 ? 15.348 -9.902 -8.744 1.00 96.19 195 ARG A CA 1
ATOM 1470 C C . ARG A 1 195 ? 14.699 -8.538 -8.906 1.00 96.19 195 ARG A C 1
ATOM 1472 O O . ARG A 1 195 ? 15.033 -7.834 -9.862 1.00 96.19 195 ARG A O 1
ATOM 1479 N N . VAL A 1 196 ? 13.856 -8.132 -7.961 1.00 97.56 196 VAL A N 1
ATOM 1480 C CA . VAL A 1 196 ? 13.339 -6.756 -7.907 1.00 97.56 196 VAL A CA 1
ATOM 1481 C C . VAL A 1 196 ? 14.455 -5.805 -7.468 1.00 97.56 196 VAL A C 1
ATOM 1483 O O . VAL A 1 196 ? 14.893 -5.840 -6.324 1.00 97.56 196 VAL A O 1
ATOM 1486 N N . ILE A 1 197 ? 14.945 -4.955 -8.370 1.00 97.12 197 ILE A N 1
ATOM 1487 C CA . ILE A 1 197 ? 16.050 -4.020 -8.086 1.00 97.12 197 ILE A CA 1
ATOM 1488 C C . ILE A 1 197 ? 15.591 -2.585 -7.817 1.00 97.12 197 ILE A C 1
ATOM 1490 O O . ILE A 1 197 ? 16.382 -1.761 -7.348 1.00 97.12 197 ILE A O 1
ATOM 1494 N N . ALA A 1 198 ? 14.335 -2.285 -8.140 1.00 97.31 198 ALA A N 1
ATOM 1495 C CA . ALA A 1 198 ? 13.708 -1.005 -7.873 1.00 97.31 198 ALA A CA 1
ATOM 1496 C C . ALA A 1 198 ? 12.186 -1.121 -7.840 1.00 97.31 198 ALA A C 1
ATOM 1498 O O . ALA A 1 198 ? 11.616 -1.928 -8.578 1.00 97.31 198 ALA A O 1
ATOM 1499 N N . THR A 1 199 ? 11.562 -0.243 -7.065 1.00 97.56 199 THR A N 1
ATOM 1500 C CA . THR A 1 199 ? 10.115 -0.045 -7.005 1.00 97.56 199 THR A CA 1
ATOM 1501 C C . THR A 1 199 ? 9.814 1.449 -7.006 1.00 97.56 199 THR A C 1
ATOM 1503 O O . THR A 1 199 ? 10.543 2.232 -6.401 1.00 97.56 199 THR A O 1
ATOM 1506 N N . PHE A 1 200 ? 8.754 1.846 -7.703 1.00 96.69 200 PHE A N 1
ATOM 1507 C CA . PHE A 1 200 ? 8.310 3.224 -7.857 1.00 96.69 200 PHE A CA 1
ATOM 1508 C C . PHE A 1 200 ? 6.835 3.325 -7.483 1.00 96.69 200 PHE A C 1
ATOM 1510 O O . PHE A 1 200 ? 5.985 2.740 -8.162 1.00 96.69 200 PHE A O 1
ATOM 1517 N N . GLY A 1 201 ? 6.540 4.062 -6.413 1.00 94.62 201 GLY A N 1
ATOM 1518 C CA . GLY A 1 201 ? 5.180 4.475 -6.090 1.00 94.62 201 GLY A CA 1
ATOM 1519 C C . GLY A 1 201 ? 4.811 5.690 -6.929 1.00 94.62 201 GLY A C 1
ATOM 1520 O O . GLY A 1 201 ? 5.605 6.628 -7.073 1.00 94.62 201 GLY A O 1
ATOM 1521 N N . LEU A 1 202 ? 3.630 5.646 -7.531 1.00 94.69 202 LEU A N 1
ATOM 1522 C CA . LEU A 1 202 ? 3.139 6.713 -8.390 1.00 94.69 202 LEU A CA 1
ATOM 1523 C C . LEU A 1 202 ? 2.101 7.555 -7.651 1.00 94.69 202 LEU A C 1
ATOM 1525 O O . LEU A 1 202 ? 1.608 7.167 -6.600 1.00 94.69 202 LEU A O 1
ATOM 1529 N N . VAL A 1 203 ? 1.770 8.700 -8.232 1.00 92.62 203 VAL A N 1
ATOM 1530 C CA . VAL A 1 203 ? 0.666 9.571 -7.823 1.00 92.62 203 VAL A CA 1
ATOM 1531 C C 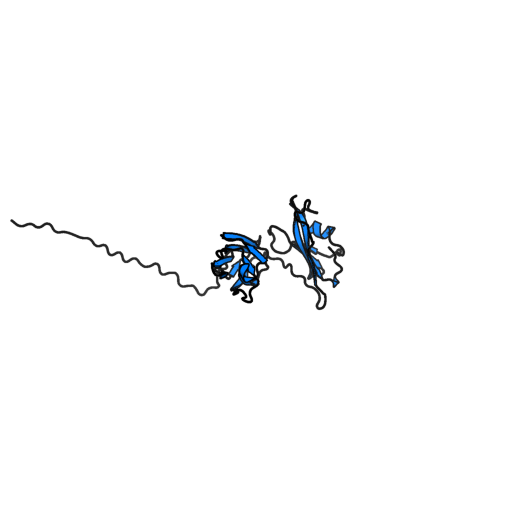. VAL A 1 203 ? -0.093 10.013 -9.069 1.00 92.62 203 VAL A C 1
ATOM 1533 O O . VAL A 1 203 ? 0.509 10.190 -10.134 1.00 92.62 203 VAL A O 1
ATOM 1536 N N . GLN A 1 204 ? -1.407 10.199 -8.946 1.00 92.44 204 GLN A N 1
ATOM 1537 C CA . GLN A 1 204 ? -2.238 10.779 -9.995 1.00 92.44 204 GLN A CA 1
ATOM 1538 C C . GLN A 1 204 ? -2.264 12.316 -9.902 1.00 92.44 204 GLN A C 1
ATOM 1540 O O . GLN A 1 204 ? -2.487 12.887 -8.838 1.00 92.44 204 GLN A O 1
ATOM 1545 N N . ALA A 1 205 ? -2.027 12.979 -11.030 1.00 91.00 205 ALA A N 1
ATOM 1546 C CA . ALA A 1 205 ? -2.154 14.422 -11.205 1.00 91.00 205 ALA A CA 1
ATOM 1547 C C . ALA A 1 205 ? -3.600 14.829 -11.547 1.00 91.00 205 ALA A C 1
ATOM 1549 O O . ALA A 1 205 ? -4.422 13.988 -11.921 1.00 91.00 205 ALA A O 1
ATOM 1550 N N . ASP A 1 206 ? -3.900 16.130 -11.486 1.00 90.12 206 ASP A N 1
ATOM 1551 C CA . ASP A 1 206 ? -5.254 16.669 -11.699 1.00 90.12 206 ASP A CA 1
ATOM 1552 C C . ASP A 1 206 ? -5.817 16.365 -13.105 1.00 90.12 206 ASP A C 1
ATOM 1554 O O . ASP A 1 206 ? -7.031 16.259 -13.298 1.00 90.12 206 ASP A O 1
ATOM 1558 N N . ASP A 1 207 ? -4.947 16.203 -14.106 1.00 90.56 207 ASP A N 1
ATOM 1559 C CA . ASP A 1 207 ? -5.305 15.857 -15.488 1.00 90.56 207 ASP A CA 1
ATOM 1560 C C . ASP A 1 207 ? -5.513 14.342 -15.723 1.00 90.56 207 ASP A C 1
ATOM 1562 O O . ASP A 1 207 ? -5.789 13.896 -16.850 1.00 90.56 207 ASP A O 1
ATOM 1566 N N . GLY A 1 208 ? -5.386 13.542 -14.659 1.00 90.62 208 GLY A N 1
ATOM 1567 C CA . GLY A 1 208 ? -5.443 12.083 -14.672 1.00 90.62 208 GLY A CA 1
ATOM 1568 C C . GLY A 1 208 ? -4.168 11.413 -15.194 1.00 90.62 208 GLY A C 1
ATOM 1569 O O . GLY A 1 208 ? -4.176 10.203 -15.425 1.00 90.62 208 GLY A O 1
ATOM 1570 N N . GLY A 1 209 ? -3.094 12.168 -15.440 1.00 94.00 209 GLY A N 1
ATOM 1571 C CA . GLY A 1 209 ? -1.764 11.616 -15.677 1.00 94.00 209 GLY A CA 1
ATOM 1572 C C . GLY A 1 209 ? -1.099 11.147 -14.379 1.00 94.00 209 GLY A C 1
ATOM 1573 O O . GLY A 1 209 ? -1.602 11.369 -13.284 1.00 94.00 209 GLY A O 1
ATOM 1574 N N . LEU A 1 210 ? 0.045 10.485 -14.504 1.00 94.38 210 LEU A N 1
ATOM 1575 C CA . LEU A 1 210 ? 0.820 9.904 -13.412 1.00 94.38 210 LEU A CA 1
ATOM 1576 C C . LEU A 1 210 ? 2.182 10.592 -13.282 1.00 94.38 210 LEU A C 1
ATOM 1578 O O . LEU A 1 210 ? 2.778 11.014 -14.279 1.00 94.38 210 LEU A O 1
ATOM 1582 N N . ALA A 1 211 ? 2.701 10.646 -12.060 1.00 93.12 211 ALA A N 1
ATOM 1583 C CA . ALA A 1 211 ? 4.071 11.043 -11.745 1.00 93.12 211 ALA A CA 1
ATOM 1584 C C . ALA A 1 211 ? 4.698 10.068 -10.733 1.00 93.12 211 ALA A C 1
ATOM 1586 O O . ALA A 1 211 ? 3.982 9.366 -10.024 1.00 93.12 211 ALA A O 1
ATOM 1587 N N . ILE A 1 212 ? 6.033 10.014 -10.676 1.00 92.81 212 ILE A N 1
ATOM 1588 C CA . ILE A 1 212 ? 6.762 9.195 -9.694 1.00 92.81 212 ILE A CA 1
ATOM 1589 C C . ILE A 1 212 ? 6.831 9.956 -8.368 1.00 92.81 212 ILE A C 1
ATOM 1591 O O . ILE A 1 212 ? 7.513 10.978 -8.270 1.00 92.81 212 ILE A O 1
ATOM 1595 N N . GLU A 1 213 ? 6.151 9.445 -7.347 1.00 91.75 213 GLU A N 1
ATOM 1596 C CA . GLU A 1 213 ? 6.148 10.013 -5.998 1.00 91.75 213 GLU A CA 1
ATOM 1597 C C . GLU A 1 213 ? 7.250 9.428 -5.133 1.00 91.75 213 GLU A C 1
ATOM 1599 O O . GLU A 1 213 ? 7.992 10.165 -4.490 1.00 91.75 213 GLU A O 1
ATOM 1604 N N . THR A 1 214 ? 7.393 8.110 -5.129 1.00 92.38 214 THR A N 1
ATOM 1605 C CA . THR A 1 214 ? 8.388 7.437 -4.303 1.00 92.38 214 THR A CA 1
ATOM 1606 C C . THR A 1 214 ? 9.250 6.522 -5.148 1.00 92.38 214 THR A C 1
ATOM 1608 O O . THR A 1 214 ? 8.831 6.022 -6.193 1.00 92.38 214 THR A O 1
ATOM 1611 N N . SER A 1 215 ? 10.489 6.315 -4.712 1.00 93.56 215 SER A N 1
ATOM 1612 C CA . SER A 1 215 ? 11.333 5.267 -5.270 1.00 93.56 215 SER A CA 1
ATOM 1613 C C . SER A 1 215 ? 12.105 4.556 -4.177 1.00 93.56 215 SER A C 1
ATOM 1615 O O . SER A 1 215 ? 12.649 5.208 -3.289 1.00 93.56 215 SER A O 1
ATOM 1617 N N . ASP A 1 216 ? 12.172 3.236 -4.281 1.00 94.62 216 ASP A N 1
ATOM 1618 C CA . ASP A 1 216 ? 13.033 2.363 -3.498 1.00 94.62 216 ASP A CA 1
ATOM 1619 C C . ASP A 1 216 ? 13.982 1.661 -4.462 1.00 94.62 216 ASP A C 1
ATOM 1621 O O . ASP A 1 216 ? 13.549 0.948 -5.365 1.00 94.62 216 ASP A O 1
ATOM 1625 N N . LEU A 1 217 ? 15.285 1.888 -4.307 1.00 94.06 217 LEU A N 1
ATOM 1626 C CA . LEU A 1 217 ? 16.306 1.470 -5.267 1.00 94.06 217 LEU A CA 1
ATOM 1627 C C . LEU A 1 217 ? 17.422 0.695 -4.572 1.00 94.06 217 LEU A C 1
ATOM 1629 O O . LEU A 1 217 ? 17.932 1.114 -3.531 1.00 94.06 217 LEU A O 1
ATOM 1633 N N . CYS A 1 218 ? 17.915 -0.364 -5.207 1.00 94.00 218 CYS A N 1
ATOM 1634 C CA . CYS A 1 218 ? 19.189 -0.956 -4.817 1.00 94.00 218 CYS A CA 1
ATOM 1635 C C . CYS A 1 218 ? 20.342 -0.080 -5.320 1.00 94.00 218 CYS A C 1
ATOM 1637 O O . CYS A 1 218 ? 20.636 -0.055 -6.515 1.00 94.00 218 CYS A O 1
ATOM 1639 N N . ALA A 1 219 ? 21.032 0.632 -4.421 1.00 87.19 219 ALA A N 1
ATOM 1640 C CA . ALA A 1 219 ? 22.039 1.632 -4.801 1.00 87.19 219 ALA A CA 1
ATOM 1641 C C . ALA A 1 219 ? 23.180 1.069 -5.677 1.00 87.19 219 ALA A C 1
ATOM 1643 O O . ALA A 1 219 ? 23.761 1.783 -6.496 1.00 87.19 219 ALA A O 1
ATOM 1644 N N . SER A 1 220 ? 23.489 -0.222 -5.530 1.00 86.25 220 SER A N 1
ATOM 1645 C CA . SER A 1 220 ? 24.484 -0.948 -6.329 1.00 86.25 220 SER A CA 1
ATOM 1646 C C . SER A 1 220 ? 24.118 -1.113 -7.810 1.00 86.25 220 SER A C 1
ATOM 1648 O O . SER A 1 220 ? 24.998 -1.404 -8.614 1.00 86.25 220 SER A O 1
ATOM 1650 N N . GLU A 1 221 ? 22.852 -0.918 -8.184 1.00 90.56 221 GLU A N 1
ATOM 1651 C CA . GLU A 1 221 ? 22.325 -1.214 -9.525 1.00 90.56 221 GLU A CA 1
ATOM 1652 C C . GLU A 1 221 ? 22.379 -0.015 -10.486 1.00 90.56 221 GLU A C 1
ATOM 1654 O O . GLU A 1 221 ? 22.068 -0.151 -11.672 1.00 90.56 221 GLU A O 1
ATOM 1659 N N . GLY A 1 222 ? 22.808 1.156 -9.995 1.00 87.31 222 GLY A N 1
ATOM 1660 C CA . GLY A 1 222 ? 23.072 2.343 -10.814 1.00 87.31 222 GLY A CA 1
ATOM 1661 C C . GLY A 1 222 ? 21.828 3.075 -11.331 1.00 87.31 222 GLY A C 1
ATOM 1662 O O . GLY A 1 222 ? 21.964 3.926 -12.213 1.00 87.31 222 GLY A O 1
ATOM 1663 N N . LEU A 1 223 ? 20.646 2.764 -10.793 1.00 89.00 223 LEU A N 1
ATOM 1664 C CA . LEU A 1 223 ? 19.378 3.397 -11.159 1.00 89.00 223 LEU A CA 1
ATOM 1665 C C . LEU A 1 223 ? 19.223 4.788 -10.534 1.00 89.00 223 LEU A C 1
ATOM 1667 O O . LEU A 1 223 ? 19.708 5.041 -9.429 1.00 89.00 223 LEU A O 1
ATOM 1671 N N . ARG A 1 224 ? 18.550 5.695 -11.256 1.00 86.50 224 ARG A N 1
ATOM 1672 C CA . ARG A 1 224 ? 18.167 7.034 -10.776 1.00 86.50 224 ARG A CA 1
ATOM 1673 C C . ARG A 1 224 ? 16.829 7.454 -11.381 1.00 86.50 224 ARG A C 1
ATOM 1675 O O . ARG A 1 224 ? 16.729 7.466 -12.609 1.00 86.50 224 ARG A O 1
ATOM 1682 N N . ALA A 1 225 ? 15.870 7.804 -10.526 1.00 80.75 225 ALA A N 1
ATOM 1683 C CA . ALA A 1 225 ? 14.652 8.528 -10.895 1.00 80.75 225 ALA A CA 1
ATOM 1684 C C . ALA A 1 225 ? 14.897 10.042 -10.911 1.00 80.75 225 ALA A C 1
ATOM 1686 O O . ALA A 1 225 ? 15.801 10.503 -10.169 1.00 80.75 225 ALA A O 1
#

Foldseek 3Di:
DDDDDDDDDDDDPDPPPDPDDPDPPPDPPDAAQAWEWEQALVRAIDTDGQGHEFDLQAHKYWYAYPVQAWWDKPPQGDIDGHGIDIDGGQDDFAKDWIGTHGPVCPPPPDDYDTDIHGYDYPPCQFFDQDFPADVPFDKDKDFDPDPPDAADAPALDPQVQCVVVKPLDDPQKDKAWGGRNNHPWTKIFIADPRGTAKIFGWDAHPVRHIDTGMMIGRVVSVMDD

Solvent-accessible surface area (backbone atoms only — not comparable to full-atom values): 13116 Å² total; per-residue (Å²): 136,91,84,88,85,83,87,82,86,85,80,84,83,74,84,74,76,72,80,74,73,79,74,83,69,97,60,80,81,76,60,31,78,38,37,40,37,36,25,35,67,85,35,45,56,44,76,78,37,45,38,21,37,56,46,50,48,23,40,38,33,42,37,35,31,47,44,83,44,47,28,36,31,46,79,72,80,50,72,45,60,59,44,78,49,79,48,74,40,87,70,78,70,42,79,47,51,38,24,33,40,35,58,91,42,70,87,46,93,65,75,65,68,68,42,72,34,35,37,40,59,92,86,61,50,70,36,84,64,70,64,61,53,58,93,90,50,54,74,43,75,48,71,57,88,70,75,78,76,47,70,69,34,80,28,81,47,70,50,59,40,47,63,75,59,36,44,62,76,56,95,79,48,46,68,40,79,25,36,34,83,56,28,93,64,55,31,35,33,33,31,49,93,90,34,35,44,26,26,34,40,44,42,76,19,79,70,67,16,32,43,78,35,32,38,42,32,26,60,85,65,61,65,45,120

Sequence (225 aa):
MRLGLAITLLVLAGCGVEPSSPEPREGRPVAAPFVEIVCTEEGETRLWTPVVEVQPDGVHLDIENRAGEPTSFFGLGLDVDEGRHEEVVTVPPGKMKVACYPYSQHESDRKPVKYDLELVDPEGHWISTDTECEPGSMGQSTISDFAYPLGDGLSKDPVELVKDGVKGLGPEDVVEVAGYPEAEVPTVRVVRAGRVIATFGLVQADDGGLAIETSDLCASEGLRA

pLDDT: mean 88.56, std 14.15, range [44.78, 98.44]

Mean predicted aligned error: 9.06 Å

Radius of gyration: 26.96 Å; Cα contacts (8 Å, |Δi|>4): 487; chains: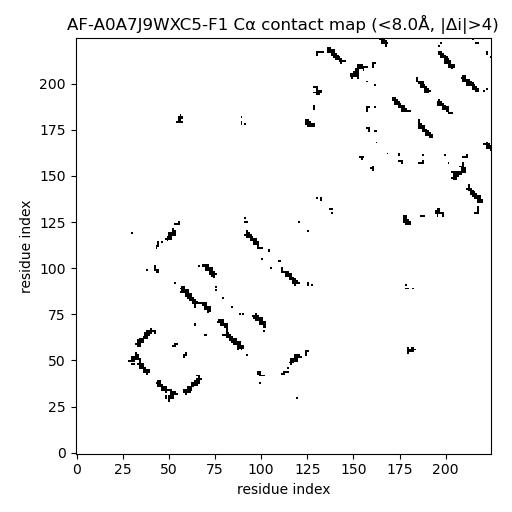 1; bounding box: 109×48×59 Å

Secondary structure (DSSP, 8-state):
--------------------PPP--S-PPPPBSSEEEEE-TTS-EEES-SEEE-BTTBEEEEEEE-SSS-EEEETTTEEE-SEEEEEEE-PPSEEEEEEEEEGGGTTSS-PPPPEEEEEE-SS--PBP----PPTTPPEEEEE----SS-SS-SBSSHHHHHHHH-BT--TT-EEEEEB-TT-SS-EEEEEETTEEEEEEEEEE-TTS-EEEEEEEEEGGG--B-